Protein AF-A0A0R3X112-F1 (afdb_monomer)

Mean predicted aligned error: 15.53 Å

Radius of gyration: 34.48 Å; Cα contacts (8 Å, |Δi|>4): 39; chains: 1; bounding box: 108×30×94 Å

Foldseek 3Di:
DDDPPDDPCLLPDPPPPDPPPCPDDPPDPPDPDDDDDDDDDPVVCPDPVNVVVVVVVVVVVVVVVLVVVLVVQLVVLSVVLVVVLVVLVVVVVVVVVVVVVVVVVVVVVCVVVVDDDPVVVVVVVVVVVVVVVSVVVNVVSSVVSSVVSVCSVVVVVVVVVVVPDDPPDPDDDDDDDDDDDDDDDDD

Sequence (187 aa):
MNSDIIDPGLFDIPLQQPALLSHGDSSGSCLNTRRVYRPVSEEKRKSREYRVSRERNNRAVQRCRANNKVKQDCLVIKSEGYRALAEEYRKATYELDAERKRLEEFFRMRMATGQDTGHLQALLGEENVTRAAFEEHIETIRKRYARRVQAATEGRQTDISITTSPPSSASPPYSLSSQSSLRPQEL

Organism: Hydatigena taeniaeformis (NCBI:txid6205)

InterPro domains:
  IPR046347 Basic-leucine zipper domain superfamily [SSF57959] (51-106)

pLDDT: mean 74.29, std 20.13, range [34.78, 96.06]

Nearest PDB structures (foldseek):
  9jz0-assembly1_1  TM=3.654E-01  e=3.071E+00  Escherichia phage T7

Structure (mmCIF, N/CA/C/O backbone):
data_AF-A0A0R3X112-F1
#
_entry.id   AF-A0A0R3X112-F1
#
loop_
_atom_site.group_PDB
_atom_site.id
_atom_site.type_symbol
_atom_site.label_atom_id
_atom_site.label_alt_id
_atom_site.label_comp_id
_atom_site.label_asym_id
_atom_site.label_entity_id
_atom_site.label_seq_id
_atom_site.pdbx_PDB_ins_code
_atom_site.Cartn_x
_atom_site.Cartn_y
_atom_site.Cartn_z
_atom_site.occupancy
_atom_site.B_iso_or_equiv
_atom_site.auth_seq_id
_atom_site.auth_comp_id
_atom_site.auth_asym_id
_atom_site.auth_atom_id
_atom_site.pdbx_PDB_model_num
ATOM 1 N N . MET A 1 1 ? -15.826 -4.964 -14.716 1.00 34.78 1 MET A N 1
ATOM 2 C CA . MET A 1 1 ? -15.837 -3.653 -14.039 1.00 34.78 1 MET A CA 1
ATOM 3 C C . MET A 1 1 ? -14.393 -3.323 -13.709 1.00 34.78 1 MET A C 1
ATOM 5 O O . MET A 1 1 ? -13.849 -3.927 -12.799 1.00 34.78 1 MET A O 1
ATOM 9 N N . ASN A 1 2 ? -13.747 -2.485 -14.522 1.00 39.19 2 ASN A N 1
ATOM 10 C CA . ASN A 1 2 ? -12.382 -2.032 -14.265 1.00 39.19 2 ASN A CA 1
ATOM 11 C C . ASN A 1 2 ? -12.500 -0.766 -13.428 1.00 39.19 2 ASN A C 1
ATOM 13 O O . ASN A 1 2 ? -12.673 0.320 -13.970 1.00 39.19 2 ASN A O 1
ATOM 17 N N . SER A 1 3 ? -12.517 -0.920 -12.110 1.00 45.47 3 SER A N 1
ATOM 18 C CA . SER A 1 3 ? -12.245 0.209 -11.235 1.00 45.47 3 SER A CA 1
ATOM 19 C C . SER A 1 3 ? -10.778 0.550 -11.475 1.00 45.47 3 SER A C 1
ATOM 21 O O . SER A 1 3 ? -9.912 -0.271 -11.170 1.00 45.47 3 SER A O 1
ATOM 23 N N . ASP A 1 4 ? -10.493 1.708 -12.065 1.00 51.69 4 ASP A N 1
ATOM 24 C CA . ASP A 1 4 ? -9.157 2.292 -12.007 1.00 51.69 4 ASP A CA 1
ATOM 25 C C . ASP A 1 4 ? -8.885 2.583 -10.527 1.00 51.69 4 ASP A C 1
ATOM 27 O O . ASP A 1 4 ? -9.243 3.633 -9.996 1.00 51.69 4 ASP A O 1
ATOM 31 N N . ILE A 1 5 ? -8.362 1.581 -9.814 1.00 57.75 5 ILE A N 1
ATOM 32 C CA . ILE A 1 5 ? -7.949 1.707 -8.420 1.00 57.75 5 ILE A CA 1
ATOM 33 C C . ILE A 1 5 ? -6.692 2.567 -8.456 1.00 57.75 5 ILE A C 1
ATOM 35 O O . ILE A 1 5 ? -5.581 2.078 -8.665 1.00 57.75 5 ILE A O 1
ATOM 39 N N . ILE A 1 6 ? -6.903 3.874 -8.338 1.00 70.06 6 ILE A N 1
ATOM 40 C CA . ILE A 1 6 ? -5.839 4.858 -8.220 1.00 70.06 6 ILE A CA 1
ATOM 41 C C . ILE A 1 6 ? -5.186 4.638 -6.858 1.00 70.06 6 ILE A C 1
ATOM 43 O O . ILE A 1 6 ? -5.848 4.673 -5.821 1.00 70.06 6 ILE A O 1
ATOM 47 N N . ASP A 1 7 ? -3.885 4.377 -6.880 1.00 74.94 7 ASP A N 1
ATOM 48 C CA . ASP A 1 7 ? -3.057 4.280 -5.687 1.00 74.94 7 ASP A CA 1
ATOM 49 C C . ASP A 1 7 ? -3.048 5.635 -4.952 1.00 74.94 7 ASP A C 1
ATOM 51 O O . ASP A 1 7 ? -2.622 6.630 -5.544 1.00 74.94 7 ASP A O 1
ATOM 55 N N . PRO A 1 8 ? -3.509 5.707 -3.688 1.00 76.88 8 PRO A N 1
ATOM 56 C CA . PRO A 1 8 ? -3.559 6.962 -2.945 1.00 76.88 8 PRO A CA 1
ATOM 57 C C . PRO A 1 8 ? -2.180 7.445 -2.465 1.00 76.88 8 PRO A C 1
ATOM 59 O O . PRO A 1 8 ? -2.095 8.493 -1.832 1.00 76.88 8 PRO A O 1
ATOM 62 N N . GLY A 1 9 ? -1.103 6.700 -2.735 1.00 82.62 9 GLY A N 1
ATOM 63 C CA . GLY A 1 9 ? 0.268 7.160 -2.508 1.00 82.62 9 GLY A CA 1
ATOM 64 C C . GLY A 1 9 ? 0.721 7.115 -1.049 1.00 82.62 9 GLY A C 1
ATOM 65 O O . GLY A 1 9 ? 1.656 7.803 -0.652 1.00 82.62 9 GLY A O 1
ATOM 66 N N . LEU A 1 10 ? 0.098 6.266 -0.227 1.00 86.31 10 LEU A N 1
ATOM 67 C CA . LEU A 1 10 ? 0.403 6.147 1.210 1.00 86.31 10 LEU A CA 1
ATOM 68 C C . LEU A 1 10 ? 1.833 5.646 1.483 1.00 86.31 10 LEU A C 1
ATOM 70 O O . LEU A 1 10 ? 2.442 5.972 2.505 1.00 86.31 10 LEU A O 1
ATOM 74 N N . PHE A 1 11 ? 2.347 4.819 0.574 1.00 88.69 11 PHE A N 1
ATOM 75 C CA . PHE A 1 11 ? 3.692 4.244 0.636 1.00 88.69 11 PHE A CA 1
ATOM 76 C C . PHE A 1 11 ? 4.654 4.907 -0.352 1.00 88.69 11 PHE A C 1
ATOM 78 O O . PHE A 1 11 ? 5.760 4.399 -0.544 1.00 88.69 11 PHE A O 1
ATOM 85 N N . ASP A 1 12 ? 4.228 5.988 -1.014 1.00 82.69 12 ASP A N 1
ATOM 86 C CA . ASP A 1 12 ? 5.110 6.723 -1.905 1.00 82.69 12 ASP A CA 1
ATOM 87 C C . ASP A 1 12 ? 6.203 7.423 -1.114 1.00 82.69 12 ASP A C 1
ATOM 89 O O . ASP A 1 12 ? 5.997 7.979 -0.034 1.00 82.69 12 ASP A O 1
ATOM 93 N N . ILE A 1 13 ? 7.398 7.382 -1.685 1.00 68.88 13 ILE A N 1
ATOM 94 C CA . ILE A 1 13 ? 8.522 8.157 -1.193 1.00 68.88 13 ILE A CA 1
ATOM 95 C C . ILE A 1 13 ? 8.334 9.553 -1.782 1.00 68.88 13 ILE A C 1
ATOM 97 O O . ILE A 1 13 ? 8.112 9.653 -2.994 1.00 68.88 13 ILE A O 1
ATOM 101 N N . PRO A 1 14 ? 8.437 10.631 -0.988 1.00 60.41 14 PRO A N 1
ATOM 102 C CA . PRO A 1 14 ? 8.514 11.966 -1.550 1.00 60.41 14 PRO A CA 1
ATOM 103 C C . PRO A 1 14 ? 9.748 12.021 -2.453 1.00 60.41 14 PRO A C 1
ATOM 105 O O . PRO A 1 14 ? 10.886 12.074 -1.988 1.00 60.41 14 PRO A O 1
ATOM 108 N N . LEU A 1 15 ? 9.528 11.943 -3.764 1.00 54.97 15 LEU A N 1
ATOM 109 C CA . LEU A 1 15 ? 10.572 12.185 -4.743 1.00 54.97 15 LEU A CA 1
ATOM 110 C C . LEU A 1 15 ? 11.031 13.630 -4.536 1.00 54.97 15 LEU A C 1
ATOM 112 O O . LEU A 1 15 ? 10.223 14.552 -4.659 1.00 54.97 15 LEU A O 1
ATOM 116 N N . GLN A 1 16 ? 12.320 13.841 -4.249 1.00 44.84 16 GLN A N 1
ATOM 117 C CA . GLN A 1 16 ? 12.934 15.132 -4.545 1.00 44.84 16 GLN A CA 1
ATOM 118 C C . GLN A 1 16 ? 12.656 15.391 -6.021 1.00 44.84 16 GLN A C 1
ATOM 120 O O . GLN A 1 16 ? 13.121 14.636 -6.876 1.00 44.84 16 GLN A O 1
ATOM 125 N N . GLN A 1 17 ? 11.834 16.399 -6.308 1.00 40.34 17 GLN A N 1
ATOM 126 C CA . GLN A 1 17 ? 11.583 16.822 -7.675 1.00 40.34 17 GLN A CA 1
ATOM 127 C C . GLN A 1 17 ? 12.946 17.078 -8.325 1.00 40.34 17 GLN A C 1
ATOM 129 O O . GLN A 1 17 ? 13.682 17.951 -7.856 1.00 40.34 17 GLN A O 1
ATOM 134 N N . PRO A 1 18 ? 13.319 16.344 -9.388 1.00 47.59 18 PRO A N 1
ATOM 135 C CA . PRO A 1 18 ? 14.399 16.802 -10.237 1.00 47.59 18 PRO A CA 1
ATOM 136 C C . PRO A 1 18 ? 13.979 18.186 -10.728 1.00 47.59 18 PRO A C 1
ATOM 138 O O . PRO A 1 18 ? 12.839 18.342 -11.175 1.00 47.59 18 PRO A O 1
ATOM 141 N N . ALA A 1 19 ? 14.857 19.184 -10.599 1.00 41.41 19 ALA A N 1
ATOM 142 C CA . ALA A 1 19 ? 14.605 20.522 -11.115 1.00 41.41 19 ALA A CA 1
ATOM 143 C C . ALA A 1 19 ? 14.035 20.399 -12.535 1.00 41.41 19 ALA A C 1
ATOM 145 O O . ALA A 1 19 ? 14.651 19.768 -13.398 1.00 41.41 19 ALA A O 1
ATOM 146 N N . LEU A 1 20 ? 12.825 20.929 -12.736 1.00 40.41 20 LEU A N 1
ATOM 147 C CA . LEU A 1 20 ? 12.141 20.953 -14.023 1.00 40.41 20 LEU A CA 1
ATOM 148 C C . LEU A 1 20 ? 13.069 21.613 -15.046 1.00 40.41 20 LEU A C 1
ATOM 150 O O . LEU A 1 20 ? 13.157 22.836 -15.127 1.00 40.41 20 LEU A O 1
ATOM 154 N N . LEU A 1 21 ? 13.770 20.806 -15.841 1.00 45.62 21 LEU A N 1
ATOM 155 C CA . LEU A 1 21 ? 14.323 21.281 -17.095 1.00 45.62 21 LEU A CA 1
ATOM 156 C C . LEU A 1 21 ? 13.125 21.529 -18.006 1.00 45.62 21 LEU A C 1
ATOM 158 O O . LEU A 1 21 ? 12.529 20.596 -18.544 1.00 45.62 21 LEU A O 1
ATOM 162 N N . SER A 1 22 ? 12.756 22.806 -18.104 1.00 40.72 22 SER A N 1
ATOM 163 C CA . SER A 1 22 ? 11.792 23.331 -19.063 1.00 40.72 22 SER A CA 1
ATOM 164 C C . SER A 1 22 ? 12.295 23.026 -20.473 1.00 40.72 22 SER A C 1
ATOM 166 O O . SER A 1 22 ? 13.095 23.760 -21.052 1.00 40.72 22 SER A O 1
ATOM 168 N N . HIS A 1 23 ? 11.881 21.885 -21.015 1.00 51.16 23 HIS A N 1
ATOM 169 C CA . HIS A 1 23 ? 11.942 21.644 -22.444 1.00 51.16 23 HIS A CA 1
ATOM 170 C C . HIS A 1 23 ? 10.634 22.155 -23.028 1.00 51.16 23 HIS A C 1
ATOM 172 O O . HIS A 1 23 ? 9.577 21.587 -22.773 1.00 51.16 2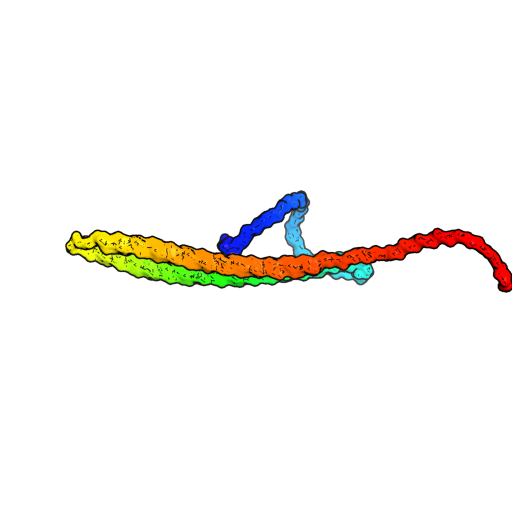3 HIS A O 1
ATOM 178 N N . GLY A 1 24 ? 10.744 23.273 -23.748 1.00 41.62 24 GLY A N 1
ATOM 179 C CA . GLY A 1 24 ? 9.626 24.024 -24.294 1.00 41.62 24 GLY A CA 1
ATOM 180 C C . GLY A 1 24 ? 8.609 23.166 -25.040 1.00 41.62 24 GLY A C 1
ATOM 181 O O . GLY A 1 24 ? 8.954 22.241 -25.781 1.00 41.62 24 GLY A O 1
ATOM 182 N N . ASP A 1 25 ? 7.349 23.534 -24.842 1.00 43.81 25 ASP A N 1
ATOM 183 C CA . ASP A 1 25 ? 6.185 22.967 -25.498 1.00 43.81 25 ASP A CA 1
ATOM 184 C C . ASP A 1 25 ? 6.290 23.127 -27.018 1.00 43.81 25 ASP A C 1
ATOM 186 O O . ASP A 1 25 ? 6.010 24.181 -27.590 1.00 43.81 25 ASP A O 1
ATOM 190 N N . SER A 1 26 ? 6.649 22.046 -27.709 1.00 43.12 26 SER A N 1
ATOM 191 C CA . SER A 1 26 ? 6.291 21.903 -29.115 1.00 43.12 26 SER A CA 1
ATOM 192 C C . SER A 1 26 ? 4.881 21.323 -29.171 1.00 43.12 26 SER A C 1
ATOM 194 O O . SER A 1 26 ? 4.681 20.108 -29.171 1.00 43.12 26 SER A O 1
ATOM 196 N N . SER A 1 27 ? 3.892 22.220 -29.175 1.00 50.16 27 SER A N 1
ATOM 197 C CA . SER A 1 27 ? 2.486 21.929 -29.472 1.00 50.16 27 SER A CA 1
ATOM 198 C C . SER A 1 27 ? 2.346 21.455 -30.929 1.00 50.16 27 SER A C 1
ATOM 200 O O . SER A 1 27 ? 1.921 22.193 -31.818 1.00 50.16 27 SER A O 1
ATOM 202 N N . GLY A 1 28 ? 2.730 20.208 -31.189 1.00 46.50 28 GLY A N 1
ATOM 203 C CA . GLY A 1 28 ? 2.394 19.483 -32.406 1.00 46.50 28 GLY A CA 1
ATOM 204 C C . GLY A 1 28 ? 1.129 18.668 -32.172 1.00 46.50 28 GLY A C 1
ATOM 205 O O . GLY A 1 28 ? 1.157 17.707 -31.409 1.00 46.50 28 GLY A O 1
ATOM 206 N N . SER A 1 29 ? 0.034 19.055 -32.830 1.00 44.00 29 SER A N 1
ATOM 207 C CA . SER A 1 29 ? -1.240 18.326 -32.894 1.00 44.00 29 SER A CA 1
ATOM 208 C C . SER A 1 29 ? -1.028 16.805 -32.974 1.00 44.00 29 SER A C 1
ATOM 210 O O . SER A 1 29 ? -0.594 16.264 -33.994 1.00 44.00 29 SER A O 1
ATOM 212 N N . CYS A 1 30 ? -1.313 16.099 -31.880 1.00 54.84 30 CYS A N 1
ATOM 213 C CA . CYS A 1 30 ? -1.234 14.646 -31.797 1.00 54.84 30 CYS A CA 1
ATOM 214 C C . CYS A 1 30 ? -2.507 14.021 -32.382 1.00 54.84 30 CYS A C 1
ATOM 216 O O . CYS A 1 30 ? -3.349 13.467 -31.679 1.00 54.84 30 CYS A O 1
ATOM 218 N N . LEU A 1 31 ? -2.649 14.094 -33.707 1.00 55.44 31 LEU A N 1
ATOM 219 C CA . LEU A 1 31 ? -3.611 13.261 -34.422 1.00 55.44 31 LEU A CA 1
ATOM 220 C C . LEU A 1 31 ? -3.265 11.790 -34.153 1.00 55.44 31 LEU A C 1
ATOM 222 O O . LEU A 1 31 ? -2.177 11.327 -34.508 1.00 55.44 31 LEU A O 1
ATOM 226 N N . ASN A 1 32 ? -4.200 11.069 -33.527 1.00 53.78 32 ASN A N 1
ATOM 227 C CA . ASN A 1 32 ? -4.155 9.632 -33.235 1.00 53.78 32 ASN A CA 1
ATOM 228 C C . ASN A 1 32 ? -4.176 8.811 -34.540 1.00 53.78 32 ASN A C 1
ATOM 230 O O . ASN A 1 32 ? -5.116 8.087 -34.859 1.00 53.78 32 ASN A O 1
ATOM 234 N N . THR A 1 33 ? -3.127 8.939 -35.344 1.00 61.06 33 THR A N 1
ATOM 235 C CA . THR A 1 33 ? -2.910 8.096 -36.511 1.00 61.06 33 THR A CA 1
ATOM 236 C C . THR A 1 33 ? -2.269 6.801 -36.034 1.00 61.06 33 THR A C 1
ATOM 238 O O . THR A 1 33 ? -1.199 6.784 -35.420 1.00 61.06 33 THR A O 1
ATOM 241 N N . ARG A 1 34 ? -2.951 5.681 -36.288 1.00 67.25 34 ARG A N 1
ATOM 242 C CA . ARG A 1 34 ? -2.427 4.340 -36.018 1.00 67.25 34 ARG A CA 1
ATOM 243 C C . ARG A 1 34 ? -1.071 4.211 -36.715 1.00 67.25 34 ARG A C 1
ATOM 245 O O . ARG A 1 34 ? -1.002 4.202 -37.942 1.00 67.25 34 ARG A O 1
ATOM 252 N N . ARG A 1 35 ? 0.016 4.124 -35.944 1.00 69.69 35 ARG A N 1
ATOM 253 C CA . ARG A 1 35 ? 1.371 3.956 -36.486 1.00 69.69 35 ARG A CA 1
ATOM 254 C C . ARG A 1 35 ? 1.451 2.629 -37.239 1.00 69.69 35 ARG A C 1
ATOM 256 O O . ARG A 1 35 ? 1.508 1.567 -36.628 1.00 69.69 35 ARG A O 1
ATOM 263 N N . VAL A 1 36 ? 1.456 2.689 -38.567 1.00 74.75 36 VAL A N 1
ATOM 264 C CA . VAL A 1 36 ? 1.687 1.519 -39.419 1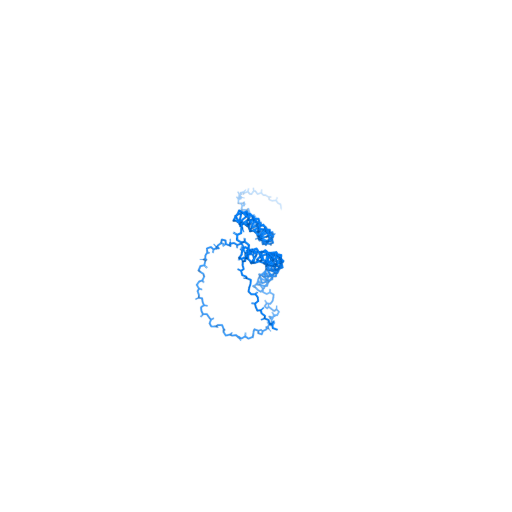.00 74.75 36 VAL A CA 1
ATOM 265 C C . VAL A 1 36 ? 3.190 1.259 -39.471 1.00 74.75 36 VAL A C 1
ATOM 267 O O . VAL A 1 36 ? 3.961 2.122 -39.894 1.00 74.75 36 VAL A O 1
ATOM 270 N N . TYR A 1 37 ? 3.619 0.076 -39.030 1.00 77.56 37 TYR A N 1
ATOM 271 C CA . TYR A 1 37 ? 5.017 -0.330 -39.145 1.00 77.56 37 TYR A CA 1
ATOM 272 C C . TYR A 1 37 ? 5.385 -0.485 -40.623 1.00 77.56 37 TYR A C 1
ATOM 274 O O . TYR A 1 37 ? 4.816 -1.319 -41.324 1.00 77.56 37 TYR A O 1
ATOM 282 N N . ARG A 1 38 ? 6.348 0.312 -41.097 1.00 79.44 38 ARG A N 1
ATOM 283 C CA . ARG A 1 38 ? 6.930 0.156 -42.433 1.00 79.44 38 ARG A CA 1
ATOM 284 C C . ARG A 1 38 ? 8.322 -0.467 -42.315 1.00 79.44 38 ARG A C 1
ATOM 286 O O . ARG A 1 38 ? 9.185 0.128 -41.663 1.00 79.44 38 ARG A O 1
ATOM 293 N N . PRO A 1 39 ? 8.568 -1.636 -42.932 1.00 79.38 39 PRO A N 1
ATOM 294 C CA . PRO A 1 39 ? 9.901 -2.218 -42.987 1.00 79.38 39 PRO A CA 1
ATOM 295 C C . PRO A 1 39 ? 10.882 -1.260 -43.669 1.00 79.38 39 PRO A C 1
ATOM 297 O O . PRO A 1 39 ? 10.618 -0.735 -44.747 1.00 79.38 39 PRO A O 1
ATOM 300 N N . VAL A 1 40 ? 12.031 -1.032 -43.037 1.00 81.12 40 VAL A N 1
ATOM 301 C CA . VAL A 1 40 ? 13.124 -0.242 -43.626 1.00 81.12 40 VAL A CA 1
ATOM 302 C C . VAL A 1 40 ? 13.825 -1.076 -44.704 1.00 81.12 40 VAL A C 1
ATOM 304 O O . VAL A 1 40 ? 14.059 -2.261 -44.460 1.00 81.12 40 VAL A O 1
ATOM 307 N N . SER A 1 41 ? 14.159 -0.480 -45.855 1.00 83.75 41 SER A N 1
ATOM 308 C CA . SER A 1 41 ? 14.877 -1.154 -46.951 1.00 83.75 41 SER A CA 1
ATOM 309 C C . SER A 1 41 ? 16.279 -1.610 -46.524 1.00 83.75 41 SER A C 1
ATOM 311 O O . SER A 1 41 ? 16.905 -0.985 -45.667 1.00 83.75 41 SER A O 1
ATOM 313 N N . GLU A 1 42 ? 16.790 -2.699 -47.108 1.00 80.62 42 GLU A N 1
ATOM 314 C CA . GLU A 1 42 ? 18.072 -3.298 -46.695 1.00 80.62 42 GLU A CA 1
ATOM 315 C C . GLU A 1 42 ? 19.268 -2.352 -46.828 1.00 80.62 42 GLU A C 1
ATOM 317 O O . GLU A 1 42 ? 20.148 -2.330 -45.971 1.00 80.62 42 GLU A O 1
ATOM 322 N N . GLU A 1 43 ? 19.266 -1.516 -47.859 1.00 81.62 43 GLU A N 1
ATOM 323 C CA . GLU A 1 43 ? 20.309 -0.524 -48.112 1.00 81.62 43 GLU A CA 1
ATOM 324 C C . GLU A 1 43 ? 20.387 0.514 -46.982 1.00 81.62 43 GLU A C 1
ATOM 326 O O . GLU A 1 43 ? 21.457 0.792 -46.441 1.00 81.62 43 GLU A O 1
ATOM 331 N N . LYS A 1 44 ? 19.225 0.977 -46.501 1.00 79.25 44 LYS A N 1
ATOM 332 C CA . LYS A 1 44 ? 19.128 1.849 -45.323 1.00 79.25 44 LYS A CA 1
ATOM 333 C C . LYS A 1 44 ? 19.476 1.118 -44.028 1.00 79.25 44 LYS A C 1
ATOM 335 O O . LYS A 1 44 ? 19.991 1.748 -43.113 1.00 79.25 44 LYS A O 1
ATOM 340 N N . ARG A 1 45 ? 19.247 -0.198 -43.929 1.00 81.44 45 ARG A N 1
ATOM 341 C CA . ARG A 1 45 ? 19.649 -0.983 -42.744 1.00 81.44 45 ARG A CA 1
ATOM 342 C C . ARG A 1 45 ? 21.165 -1.102 -42.591 1.00 81.44 45 ARG A C 1
ATOM 344 O O . ARG A 1 45 ? 21.648 -1.226 -41.467 1.00 81.44 45 ARG A O 1
ATOM 351 N N . LYS A 1 46 ? 21.906 -1.057 -43.702 1.00 85.62 46 LYS A N 1
ATOM 352 C CA . LYS A 1 46 ? 23.377 -1.062 -43.712 1.00 85.62 46 LYS A CA 1
ATOM 353 C C . LYS A 1 46 ? 23.975 0.298 -43.326 1.00 85.62 46 LYS A C 1
ATOM 355 O O . LYS A 1 46 ? 25.154 0.350 -42.980 1.00 85.62 46 LYS A O 1
ATOM 360 N N . SER A 1 47 ? 23.180 1.375 -43.329 1.00 90.44 47 SER A N 1
ATOM 361 C CA . SER A 1 47 ? 23.653 2.718 -42.981 1.00 90.44 47 SER A CA 1
ATOM 362 C C . SER A 1 47 ? 24.091 2.816 -41.515 1.00 90.44 47 SER A C 1
ATOM 364 O O . SER A 1 47 ? 23.530 2.183 -40.609 1.00 90.44 47 SER A O 1
ATOM 366 N N . ARG A 1 48 ? 25.110 3.646 -41.265 1.00 91.00 48 ARG A N 1
ATOM 367 C CA . ARG A 1 48 ? 25.619 3.899 -39.912 1.00 91.00 48 ARG A CA 1
ATOM 368 C C . ARG A 1 48 ? 24.554 4.564 -39.038 1.00 91.00 48 ARG A C 1
ATOM 370 O O . ARG A 1 48 ? 24.428 4.189 -37.872 1.00 91.00 48 ARG A O 1
ATOM 377 N N . GLU A 1 49 ? 23.759 5.489 -39.586 1.00 90.81 49 GLU A N 1
ATOM 378 C CA . GLU A 1 49 ? 22.689 6.153 -38.827 1.00 90.81 49 GLU A CA 1
ATOM 379 C C . GLU A 1 49 ? 21.638 5.151 -38.351 1.00 90.81 49 GLU A C 1
ATOM 381 O O . GLU A 1 49 ? 21.215 5.200 -37.192 1.00 90.81 49 GLU A O 1
ATOM 386 N N . TYR A 1 50 ? 21.245 4.206 -39.212 1.00 89.31 50 TYR A N 1
ATOM 387 C CA . TYR A 1 50 ? 20.272 3.182 -38.848 1.00 89.31 50 TYR A CA 1
ATOM 388 C C . TYR A 1 50 ? 20.782 2.303 -37.707 1.00 89.31 50 TYR A C 1
ATOM 390 O O . TYR A 1 50 ? 20.060 2.085 -36.732 1.00 89.31 50 TYR A O 1
ATOM 398 N N . ARG A 1 51 ? 22.037 1.842 -37.781 1.00 88.06 51 ARG A N 1
ATOM 399 C CA . ARG A 1 51 ? 22.643 1.007 -36.732 1.00 88.06 51 ARG A CA 1
ATOM 400 C C . ARG A 1 51 ? 22.682 1.726 -35.382 1.00 88.06 51 ARG A C 1
ATOM 402 O O . ARG A 1 51 ? 22.216 1.165 -34.392 1.00 88.06 51 ARG A O 1
ATOM 409 N N . VAL A 1 52 ? 23.145 2.978 -35.356 1.00 90.12 52 VAL A N 1
ATOM 410 C CA . VAL A 1 52 ? 23.191 3.798 -34.131 1.00 90.12 52 VAL A CA 1
ATOM 411 C C . VAL A 1 52 ? 21.784 4.044 -33.575 1.00 90.12 52 VAL A C 1
ATOM 413 O O . VAL A 1 52 ? 21.559 3.927 -32.369 1.00 90.12 52 VAL A O 1
ATOM 416 N N . SER A 1 53 ? 20.811 4.345 -34.438 1.00 86.94 53 SER A N 1
ATOM 417 C CA . SER A 1 53 ? 19.418 4.561 -34.031 1.00 86.94 53 SER A CA 1
ATOM 418 C C . SER A 1 53 ? 18.786 3.299 -33.434 1.00 86.94 53 SER A C 1
ATOM 420 O O . SER A 1 53 ? 18.165 3.356 -32.369 1.00 86.94 53 SER A O 1
ATOM 422 N N . ARG A 1 54 ? 18.994 2.131 -34.058 1.00 90.81 54 ARG A N 1
ATOM 423 C CA . ARG A 1 54 ? 18.510 0.839 -33.543 1.00 90.81 54 ARG A CA 1
ATOM 424 C C . ARG A 1 54 ? 19.142 0.475 -32.211 1.00 90.81 54 ARG A C 1
ATOM 426 O O . ARG A 1 54 ? 18.432 0.012 -31.325 1.00 90.81 54 ARG A O 1
ATOM 433 N N . GLU A 1 55 ? 20.436 0.718 -32.044 1.00 91.62 55 GLU A N 1
ATOM 434 C CA . GLU A 1 55 ? 21.114 0.474 -30.774 1.00 91.62 55 GLU A CA 1
ATOM 435 C C . GLU A 1 55 ? 20.551 1.361 -29.655 1.00 91.62 55 GLU A C 1
ATOM 437 O O . GLU A 1 55 ? 20.174 0.856 -28.594 1.00 91.62 55 GLU A O 1
ATOM 442 N N . ARG A 1 56 ? 20.394 2.668 -29.907 1.00 90.31 56 ARG A N 1
ATOM 443 C CA . ARG A 1 56 ? 19.763 3.599 -28.956 1.00 90.31 56 ARG A CA 1
ATOM 444 C C . ARG A 1 56 ? 18.336 3.175 -28.611 1.00 90.31 56 ARG A C 1
ATOM 446 O O . ARG A 1 56 ? 17.968 3.180 -27.438 1.00 90.31 56 ARG A O 1
ATOM 453 N N . ASN A 1 57 ? 17.546 2.774 -29.608 1.00 91.12 57 ASN A N 1
ATOM 454 C CA . ASN A 1 57 ? 16.178 2.312 -29.395 1.00 91.12 57 ASN A CA 1
ATOM 455 C C . ASN A 1 57 ? 16.127 1.023 -28.564 1.00 91.12 57 ASN A C 1
ATOM 457 O O . ASN A 1 57 ? 15.355 0.953 -27.613 1.00 91.12 57 ASN A O 1
ATOM 461 N N . ASN A 1 58 ? 16.982 0.041 -28.853 1.00 90.88 58 ASN A N 1
ATOM 462 C CA . ASN A 1 58 ? 17.058 -1.197 -28.079 1.00 90.88 58 ASN A CA 1
ATOM 463 C C . ASN A 1 58 ? 17.424 -0.918 -26.612 1.00 90.88 58 ASN A C 1
ATOM 465 O O . ASN A 1 58 ? 16.772 -1.449 -25.713 1.00 90.88 58 ASN A O 1
ATOM 469 N N . ARG A 1 59 ? 18.393 -0.026 -26.359 1.00 88.69 59 ARG A N 1
ATOM 470 C CA . ARG A 1 59 ? 18.738 0.420 -24.997 1.00 88.69 59 ARG A CA 1
ATOM 471 C C . ARG A 1 59 ? 17.556 1.116 -24.312 1.00 88.69 59 ARG A C 1
ATOM 473 O O . ARG A 1 59 ? 17.278 0.849 -23.146 1.00 88.69 59 ARG A O 1
ATOM 480 N N . ALA A 1 60 ? 16.821 1.971 -25.026 1.00 85.94 60 ALA A N 1
ATOM 481 C CA . ALA A 1 60 ? 15.625 2.624 -24.491 1.00 85.94 60 ALA A CA 1
ATOM 482 C C . ALA A 1 60 ? 14.515 1.614 -24.140 1.00 85.94 60 ALA A C 1
ATOM 484 O O . ALA A 1 60 ? 13.906 1.715 -23.077 1.00 85.94 60 ALA A O 1
ATOM 485 N N . VAL A 1 61 ? 14.291 0.600 -24.983 1.00 88.81 61 VAL A N 1
ATOM 486 C CA . VAL A 1 61 ? 13.324 -0.479 -24.719 1.00 88.81 61 VAL A CA 1
ATOM 487 C C . VAL A 1 61 ? 13.734 -1.299 -23.496 1.00 88.81 61 VAL A C 1
ATOM 489 O O . VAL A 1 61 ? 12.884 -1.592 -22.657 1.00 88.81 61 VAL A O 1
ATOM 492 N N . GLN A 1 62 ? 15.018 -1.639 -23.356 1.00 87.69 62 GLN A N 1
ATOM 493 C CA . GLN A 1 62 ? 15.528 -2.337 -22.170 1.00 87.69 62 GLN A CA 1
ATOM 494 C C . GLN A 1 62 ? 15.261 -1.533 -20.892 1.00 87.69 62 GLN A C 1
ATOM 496 O O . GLN A 1 62 ? 14.715 -2.079 -19.934 1.00 87.69 62 GLN A O 1
ATOM 501 N N . ARG A 1 63 ? 15.542 -0.222 -20.903 1.00 84.06 63 ARG A N 1
ATOM 502 C CA . ARG A 1 63 ? 15.242 0.678 -19.775 1.00 84.06 63 ARG A CA 1
ATOM 503 C C . ARG A 1 63 ? 13.750 0.747 -19.469 1.00 84.06 63 ARG A C 1
ATOM 505 O O . ARG A 1 63 ? 13.368 0.662 -18.309 1.00 84.06 63 ARG A O 1
ATOM 512 N N . CYS A 1 64 ? 12.907 0.860 -20.494 1.00 86.81 64 CYS A N 1
ATOM 513 C CA . CYS A 1 64 ? 11.454 0.891 -20.330 1.00 86.81 64 CYS A CA 1
ATOM 514 C C . CYS A 1 64 ? 10.936 -0.393 -19.666 1.00 86.81 64 CYS A C 1
ATOM 516 O O . CYS A 1 64 ? 10.186 -0.326 -18.696 1.00 86.81 64 CYS A O 1
ATOM 518 N N . ARG A 1 65 ? 11.393 -1.565 -20.124 1.00 87.88 65 ARG A N 1
ATOM 519 C CA . ARG A 1 65 ? 11.026 -2.855 -19.520 1.00 87.88 65 ARG A CA 1
ATOM 520 C C . ARG A 1 65 ? 11.507 -2.969 -18.076 1.00 87.88 65 ARG A C 1
ATOM 522 O O . ARG A 1 65 ? 10.746 -3.415 -17.224 1.00 87.88 65 ARG A O 1
ATOM 529 N N . ALA A 1 66 ? 12.737 -2.543 -17.796 1.00 85.75 66 ALA A N 1
ATOM 530 C CA . ALA A 1 66 ? 13.279 -2.535 -16.441 1.00 85.75 66 ALA A CA 1
ATOM 531 C C . ALA A 1 66 ? 12.477 -1.609 -15.510 1.00 85.75 66 ALA A C 1
ATOM 533 O O . ALA A 1 66 ? 12.116 -2.018 -14.410 1.00 85.75 66 ALA A O 1
ATOM 534 N N . ASN A 1 67 ? 12.128 -0.402 -15.966 1.00 86.38 67 ASN A N 1
ATOM 535 C CA . ASN A 1 67 ? 11.303 0.534 -15.204 1.00 86.38 67 ASN A CA 1
ATOM 536 C C . ASN A 1 67 ? 9.894 -0.022 -14.951 1.00 86.38 67 ASN A C 1
ATOM 538 O O . ASN A 1 67 ? 9.403 0.052 -13.829 1.00 86.38 67 ASN A O 1
ATOM 542 N N . ASN A 1 68 ? 9.275 -0.646 -15.957 1.00 88.31 68 ASN A N 1
ATOM 543 C CA . ASN A 1 68 ? 7.976 -1.300 -15.794 1.00 88.31 68 ASN A CA 1
ATOM 544 C C . ASN A 1 68 ? 8.035 -2.459 -14.794 1.00 88.31 68 ASN A C 1
ATOM 546 O O . ASN A 1 68 ? 7.094 -2.630 -14.027 1.00 88.31 68 ASN A O 1
ATOM 550 N N . LYS A 1 69 ? 9.139 -3.216 -14.754 1.00 90.00 69 LYS A N 1
ATOM 551 C CA . LYS A 1 69 ? 9.334 -4.260 -13.742 1.00 90.00 69 LYS A CA 1
ATOM 552 C C . LYS A 1 69 ? 9.358 -3.669 -12.330 1.00 90.00 69 LYS A C 1
ATOM 554 O O . LYS A 1 69 ? 8.616 -4.137 -11.482 1.00 90.00 69 LYS A O 1
ATOM 559 N N . VAL A 1 70 ? 10.122 -2.597 -12.105 1.00 89.12 70 VAL A N 1
ATOM 560 C CA . VAL A 1 70 ? 10.155 -1.905 -10.801 1.00 89.12 70 VAL A CA 1
ATOM 561 C C . VAL A 1 70 ? 8.777 -1.374 -10.417 1.00 89.12 70 VAL A C 1
ATOM 563 O O . VAL A 1 70 ? 8.350 -1.558 -9.283 1.00 89.12 70 VAL A O 1
ATOM 566 N N . LYS A 1 71 ? 8.057 -0.752 -11.359 1.00 88.94 71 LYS A N 1
ATOM 567 C CA . LYS A 1 71 ? 6.682 -0.286 -11.125 1.00 88.94 71 LYS A CA 1
ATOM 568 C C . LYS A 1 71 ? 5.769 -1.430 -10.696 1.00 88.94 71 LYS A C 1
ATOM 570 O O . LYS A 1 71 ? 5.034 -1.275 -9.727 1.00 88.94 71 LYS A O 1
ATOM 575 N N . GLN A 1 72 ? 5.848 -2.569 -11.380 1.00 90.69 72 GLN A N 1
ATOM 576 C CA . GLN A 1 72 ? 5.065 -3.749 -11.032 1.00 90.69 72 GLN A CA 1
ATOM 577 C C . GLN A 1 72 ? 5.422 -4.272 -9.637 1.00 90.69 72 GLN A C 1
ATOM 579 O O . GLN A 1 72 ? 4.523 -4.499 -8.831 1.00 90.69 72 GLN A O 1
ATOM 584 N N . ASP A 1 73 ? 6.713 -4.406 -9.330 1.00 90.88 73 ASP A N 1
ATOM 585 C CA . ASP A 1 73 ? 7.188 -4.868 -8.022 1.00 90.88 73 ASP A CA 1
ATOM 586 C C . ASP A 1 73 ? 6.715 -3.919 -6.900 1.00 90.88 73 ASP A C 1
ATOM 588 O O . ASP A 1 73 ? 6.226 -4.365 -5.862 1.00 90.88 73 ASP A O 1
ATOM 592 N N . CYS A 1 74 ? 6.765 -2.602 -7.131 1.00 91.38 74 CYS A N 1
ATOM 593 C CA . CYS A 1 74 ? 6.252 -1.602 -6.192 1.00 91.38 74 CYS A CA 1
ATOM 594 C C . CYS A 1 74 ? 4.739 -1.731 -5.984 1.00 91.38 74 CYS A C 1
ATOM 596 O O . CYS A 1 74 ? 4.286 -1.694 -4.844 1.00 91.38 74 CYS A O 1
ATOM 598 N N . LEU A 1 75 ? 3.953 -1.909 -7.052 1.00 91.38 75 LEU A N 1
ATOM 599 C CA . LEU A 1 75 ? 2.502 -2.097 -6.945 1.00 91.38 75 LEU A CA 1
ATOM 600 C C . LEU A 1 75 ? 2.148 -3.336 -6.117 1.00 91.38 75 LEU A C 1
ATOM 602 O O . LEU A 1 75 ? 1.244 -3.274 -5.285 1.00 91.38 75 LEU A O 1
ATOM 606 N N . VAL A 1 76 ? 2.888 -4.436 -6.291 1.00 94.06 76 VAL A N 1
ATOM 607 C CA . VAL A 1 76 ? 2.710 -5.646 -5.475 1.00 94.06 76 VAL A CA 1
ATOM 608 C C . VAL A 1 76 ? 2.955 -5.329 -3.999 1.00 94.06 76 VAL A C 1
ATOM 610 O O . VAL A 1 76 ? 2.069 -5.562 -3.178 1.00 94.06 76 VAL A O 1
ATOM 613 N N . ILE A 1 77 ? 4.089 -4.703 -3.664 1.00 94.31 77 ILE A N 1
ATOM 614 C CA . ILE A 1 77 ? 4.426 -4.325 -2.280 1.00 94.31 77 ILE A CA 1
ATOM 615 C C . ILE A 1 77 ? 3.356 -3.407 -1.673 1.00 94.31 77 ILE A C 1
ATOM 617 O O . ILE A 1 77 ? 2.940 -3.610 -0.533 1.00 94.31 77 ILE A O 1
ATOM 621 N N . LYS A 1 78 ? 2.888 -2.405 -2.422 1.00 94.12 78 LYS A N 1
ATOM 622 C CA . LYS A 1 78 ? 1.841 -1.486 -1.959 1.00 94.12 78 LYS A CA 1
ATOM 623 C C . LYS A 1 78 ? 0.523 -2.207 -1.709 1.00 94.12 78 LYS A C 1
ATOM 625 O O . LYS A 1 78 ? -0.111 -1.968 -0.687 1.00 94.12 78 LYS A O 1
ATOM 630 N N . SER A 1 79 ? 0.133 -3.120 -2.597 1.00 93.56 79 SER A N 1
ATOM 631 C CA . SER A 1 79 ? -1.095 -3.906 -2.435 1.00 93.56 79 SER A CA 1
ATOM 632 C C . SER A 1 79 ? -1.064 -4.782 -1.176 1.00 93.56 79 SER A C 1
ATOM 634 O O . SER A 1 79 ? -2.066 -4.877 -0.468 1.00 93.56 79 SER A O 1
ATOM 636 N N . GLU A 1 80 ? 0.096 -5.361 -0.848 1.00 95.44 80 GLU A N 1
ATOM 637 C CA . GLU A 1 80 ? 0.309 -6.086 0.408 1.00 95.44 80 GLU A CA 1
ATOM 638 C C . GLU A 1 80 ? 0.193 -5.148 1.616 1.00 95.44 80 GLU A C 1
ATOM 640 O O . GLU A 1 80 ? -0.458 -5.493 2.600 1.00 95.44 80 GLU A O 1
ATOM 645 N N . GLY A 1 81 ? 0.773 -3.947 1.527 1.00 95.44 81 GLY A N 1
ATOM 646 C CA . GLY A 1 81 ? 0.697 -2.935 2.578 1.00 95.44 81 GLY A CA 1
ATOM 647 C C . GLY A 1 81 ? -0.731 -2.482 2.862 1.00 95.44 81 GLY A C 1
ATOM 648 O O . GLY A 1 81 ? -1.146 -2.460 4.019 1.00 95.44 81 GLY A O 1
ATOM 649 N N . TYR A 1 82 ? -1.509 -2.184 1.818 1.00 95.44 82 TYR A N 1
ATOM 650 C CA . TYR A 1 82 ? -2.922 -1.832 1.965 1.00 95.44 82 TYR A CA 1
ATOM 651 C C . TYR A 1 82 ? -3.738 -2.975 2.563 1.00 95.44 82 TYR A C 1
ATOM 653 O O . TYR A 1 82 ? -4.587 -2.726 3.414 1.00 95.44 82 TYR A O 1
ATOM 661 N N . ARG A 1 83 ? -3.464 -4.225 2.169 1.00 95.56 83 ARG A N 1
ATOM 662 C CA . ARG A 1 83 ? -4.139 -5.393 2.745 1.00 95.56 83 ARG A CA 1
ATOM 663 C C . ARG A 1 83 ? -3.828 -5.552 4.232 1.00 95.56 83 ARG A C 1
ATOM 665 O O . ARG A 1 83 ? -4.755 -5.720 5.015 1.00 95.56 83 ARG A O 1
ATOM 672 N N . ALA A 1 84 ? -2.558 -5.440 4.618 1.00 95.69 84 ALA A N 1
ATOM 673 C CA . ALA A 1 84 ? -2.145 -5.525 6.017 1.00 95.69 84 ALA A CA 1
ATOM 674 C C . ALA A 1 84 ? -2.807 -4.433 6.872 1.00 95.69 84 ALA A C 1
ATOM 676 O O . ALA A 1 84 ? -3.351 -4.727 7.930 1.00 95.69 84 ALA A O 1
ATOM 677 N N . LEU A 1 85 ? -2.829 -3.186 6.390 1.00 95.31 85 LEU A N 1
ATOM 678 C CA . LEU A 1 85 ? -3.521 -2.096 7.080 1.00 95.31 85 LEU A CA 1
ATOM 679 C C . LEU A 1 85 ? -5.028 -2.352 7.187 1.00 95.31 85 LEU A C 1
ATOM 681 O O . LEU A 1 85 ? -5.603 -2.173 8.255 1.00 95.31 85 LEU A O 1
ATOM 685 N N . ALA A 1 86 ? -5.669 -2.795 6.104 1.00 95.31 86 ALA A N 1
ATOM 686 C CA . ALA A 1 86 ? -7.100 -3.084 6.100 1.00 95.31 86 ALA A CA 1
ATOM 687 C C . ALA A 1 86 ? -7.477 -4.184 7.106 1.00 95.31 86 ALA A C 1
ATOM 689 O O . ALA A 1 86 ? -8.518 -4.089 7.752 1.00 95.31 86 ALA A O 1
ATOM 690 N N . GLU A 1 87 ? -6.639 -5.211 7.263 1.00 95.88 87 GLU A N 1
ATOM 691 C CA . GLU A 1 87 ? -6.846 -6.257 8.266 1.00 95.88 87 GLU A CA 1
ATOM 692 C C . GLU A 1 87 ? -6.800 -5.705 9.694 1.00 95.88 87 GLU A C 1
ATOM 694 O O . GLU A 1 87 ? -7.681 -6.040 10.487 1.00 95.88 87 GLU A O 1
ATOM 699 N N . GLU A 1 88 ? -5.841 -4.829 10.005 1.00 95.62 88 GLU A N 1
ATOM 700 C CA . GLU A 1 88 ? -5.733 -4.198 11.326 1.00 9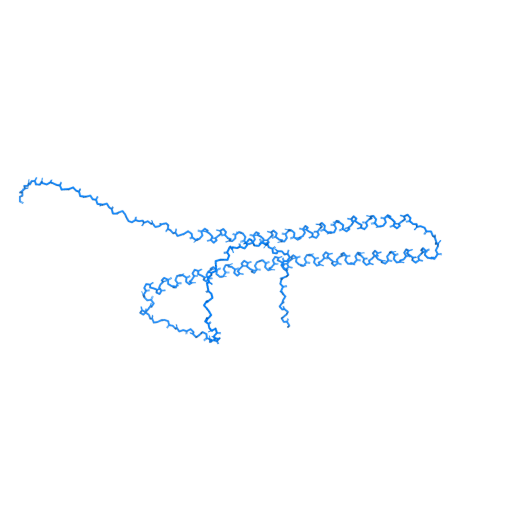5.62 88 GLU A CA 1
ATOM 701 C C . GLU A 1 88 ? -6.892 -3.237 11.608 1.00 95.62 88 GLU A C 1
ATOM 703 O O . GLU A 1 88 ? -7.531 -3.333 12.654 1.00 95.62 88 GLU A O 1
ATOM 708 N N . TYR A 1 89 ? -7.261 -2.381 10.649 1.00 94.88 89 TYR A N 1
ATOM 709 C CA . TYR A 1 89 ? -8.435 -1.515 10.798 1.00 94.88 89 TYR A CA 1
ATOM 710 C C . TYR A 1 89 ? -9.725 -2.314 10.988 1.00 94.88 89 TYR A C 1
ATOM 712 O O . TYR A 1 89 ? -10.597 -1.920 11.766 1.00 94.88 89 TYR A O 1
ATOM 720 N N . ARG A 1 90 ? -9.858 -3.460 10.312 1.00 95.81 90 ARG A N 1
ATOM 721 C CA . ARG A 1 90 ? -11.019 -4.335 10.476 1.00 95.81 90 ARG A CA 1
ATOM 722 C C . ARG A 1 90 ? -11.082 -4.923 11.888 1.00 95.81 90 ARG A C 1
ATOM 724 O O . ARG A 1 90 ? -12.166 -4.949 12.460 1.00 95.81 90 ARG A O 1
ATOM 731 N N . LYS A 1 91 ? -9.953 -5.370 12.453 1.00 94.25 91 LYS A N 1
ATOM 732 C CA . LYS A 1 91 ? -9.887 -5.850 13.847 1.00 94.25 91 LYS A CA 1
ATOM 733 C C . LYS A 1 91 ? -10.267 -4.742 14.828 1.00 94.25 91 LYS A C 1
ATOM 735 O O . LYS A 1 91 ? -11.197 -4.938 15.603 1.00 94.25 91 LYS A O 1
ATOM 740 N N . ALA A 1 92 ? -9.652 -3.567 14.695 1.00 93.06 92 ALA A N 1
ATOM 741 C CA . ALA A 1 92 ? -9.948 -2.412 15.540 1.00 93.06 92 ALA A CA 1
ATOM 742 C C . ALA A 1 92 ? -11.430 -2.013 15.475 1.00 93.06 92 ALA A C 1
ATOM 744 O O . ALA A 1 92 ? -12.034 -1.679 16.485 1.00 93.06 92 ALA A O 1
ATOM 745 N N . THR A 1 93 ? -12.060 -2.118 14.301 1.00 93.94 93 THR A N 1
ATOM 746 C CA . THR A 1 93 ? -13.500 -1.848 14.159 1.00 93.94 93 THR A CA 1
ATOM 747 C C . THR A 1 93 ? -14.351 -2.820 14.985 1.00 93.94 93 THR A C 1
ATOM 749 O O . THR A 1 93 ? -15.326 -2.398 15.602 1.00 93.94 93 THR A O 1
ATOM 752 N N . TYR A 1 94 ? -14.001 -4.111 15.021 1.00 94.19 94 TYR A N 1
ATOM 753 C CA . TYR A 1 94 ? -14.718 -5.094 15.842 1.00 94.19 94 TYR A CA 1
ATOM 754 C C . TYR A 1 94 ? -14.501 -4.876 17.341 1.00 94.19 94 TYR A C 1
ATOM 756 O O . TYR A 1 94 ? -15.444 -5.024 18.117 1.00 94.19 94 TYR A O 1
ATOM 764 N N . GLU A 1 95 ? -13.281 -4.524 17.743 1.00 90.56 95 GLU A N 1
ATOM 765 C CA . GLU A 1 95 ? -12.940 -4.228 19.138 1.00 90.56 95 GLU A CA 1
ATOM 766 C C . GLU A 1 95 ? -13.692 -2.987 19.632 1.00 90.56 95 GLU A C 1
ATOM 768 O O . GLU A 1 95 ? -14.409 -3.065 20.630 1.00 90.56 95 GLU A O 1
ATOM 773 N N . LEU A 1 96 ? -13.656 -1.893 18.865 1.00 89.94 96 LEU A N 1
ATOM 774 C CA . LEU A 1 96 ? -14.384 -0.662 19.181 1.00 89.94 96 LEU A CA 1
ATOM 775 C C . LEU A 1 96 ? -15.905 -0.867 19.215 1.00 89.94 96 LEU A C 1
ATOM 777 O O . LEU A 1 96 ? -16.586 -0.275 20.050 1.00 89.94 96 LEU A O 1
ATOM 781 N N . ASP A 1 97 ? -16.466 -1.716 18.348 1.00 92.69 97 ASP A N 1
ATOM 782 C CA . ASP A 1 97 ? -17.897 -2.046 18.400 1.00 92.69 97 ASP A CA 1
ATOM 783 C C . ASP A 1 97 ? -18.259 -2.839 19.670 1.00 92.69 97 ASP A C 1
ATOM 785 O O . ASP A 1 97 ? -19.314 -2.616 20.271 1.00 92.69 97 ASP A O 1
ATOM 789 N N . ALA A 1 98 ? -17.379 -3.736 20.123 1.00 90.00 98 ALA A N 1
ATOM 790 C CA . ALA A 1 98 ? -17.566 -4.468 21.372 1.00 90.00 98 ALA A CA 1
ATOM 791 C C . ALA A 1 98 ? -17.461 -3.547 22.599 1.00 90.00 98 ALA A C 1
ATOM 793 O O . ALA A 1 98 ? -18.297 -3.627 23.501 1.00 90.00 98 ALA A O 1
ATOM 794 N N . GLU A 1 99 ? -16.476 -2.649 22.625 1.00 87.06 99 GLU A N 1
ATOM 795 C CA . GLU A 1 99 ? -16.316 -1.645 23.682 1.00 87.06 99 GLU A CA 1
ATOM 796 C C . GLU A 1 99 ? -17.499 -0.685 23.735 1.00 87.06 99 GLU A C 1
ATOM 798 O O . GLU A 1 99 ? -18.057 -0.446 24.808 1.00 87.06 99 GLU A O 1
ATOM 803 N N . ARG A 1 100 ? -17.956 -0.209 22.573 1.00 88.81 100 ARG A N 1
ATOM 804 C CA . ARG A 1 100 ? -19.157 0.618 22.464 1.00 88.81 100 ARG A CA 1
ATOM 805 C C . ARG A 1 100 ? -20.366 -0.076 23.092 1.00 88.81 100 ARG A C 1
ATOM 807 O O . ARG A 1 100 ? -21.066 0.545 23.887 1.00 88.81 100 ARG A O 1
ATOM 814 N N . LYS A 1 101 ? -20.610 -1.3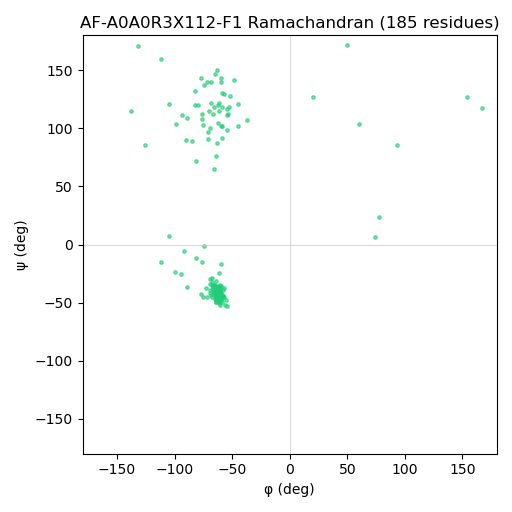53 22.776 1.00 90.81 101 LYS A N 1
ATOM 815 C CA . LYS A 1 101 ? -21.726 -2.124 23.357 1.00 90.81 101 LYS A CA 1
ATOM 816 C C . LYS A 1 101 ? -21.613 -2.250 24.876 1.00 90.81 101 LYS A C 1
ATOM 818 O O . LYS A 1 101 ? -22.603 -2.038 25.573 1.00 90.81 101 LYS A O 1
ATOM 823 N N . ARG A 1 102 ? -20.413 -2.526 25.400 1.00 85.25 102 ARG A N 1
ATOM 824 C CA . ARG A 1 102 ? -20.162 -2.573 26.854 1.00 85.25 102 ARG A CA 1
ATOM 825 C C . ARG A 1 102 ? -20.442 -1.228 27.519 1.00 85.25 102 ARG A C 1
ATOM 827 O O . ARG A 1 102 ? -21.056 -1.180 28.582 1.00 85.25 102 ARG A O 1
ATOM 834 N N . LEU A 1 103 ? -20.030 -0.134 26.883 1.00 85.25 103 LEU A N 1
ATOM 835 C CA . LEU A 1 103 ? -20.272 1.214 27.384 1.00 85.25 103 LEU A CA 1
ATOM 836 C C . LEU A 1 103 ? -21.772 1.555 27.378 1.00 85.25 103 LEU A C 1
ATOM 838 O O . LEU A 1 103 ? -22.282 2.109 28.351 1.00 85.25 103 LEU A O 1
ATOM 842 N N . GLU A 1 104 ? -22.502 1.177 26.325 1.00 88.56 104 GLU A N 1
ATOM 843 C CA . GLU A 1 104 ? -23.962 1.326 26.248 1.00 88.56 104 GLU A CA 1
ATOM 844 C C . GLU A 1 104 ? -24.686 0.538 27.359 1.00 88.56 104 GLU A C 1
ATOM 846 O O . GLU A 1 104 ? -25.619 1.058 27.980 1.00 88.56 104 GLU A O 1
ATOM 851 N N . GLU A 1 105 ? -24.254 -0.692 27.653 1.00 86.38 105 GLU A N 1
ATOM 852 C CA . GLU A 1 105 ? -24.778 -1.498 28.765 1.00 86.38 105 GLU A CA 1
ATOM 853 C C . GLU A 1 105 ? -24.483 -0.864 30.126 1.00 86.38 105 GLU A C 1
ATOM 855 O O . GLU A 1 105 ? -25.379 -0.783 30.970 1.00 86.38 105 GLU A O 1
ATOM 860 N N . PHE A 1 106 ? -23.265 -0.352 30.321 1.00 83.06 106 PHE A N 1
ATOM 861 C CA . PHE A 1 106 ? -22.884 0.361 31.537 1.00 83.06 106 PHE A CA 1
ATOM 862 C C . PHE A 1 106 ? -23.765 1.596 31.761 1.00 83.06 106 PHE A C 1
ATOM 864 O O . PHE A 1 106 ? -24.299 1.789 32.855 1.00 83.06 106 PHE A O 1
ATOM 871 N N . PHE A 1 107 ? -23.992 2.407 30.722 1.00 84.31 107 PHE A N 1
ATOM 872 C CA . PHE A 1 107 ? -24.900 3.551 30.812 1.00 84.31 107 PHE A CA 1
ATOM 873 C C . PHE A 1 107 ? -26.331 3.124 31.141 1.00 84.31 107 PHE A C 1
ATOM 875 O O . PHE A 1 107 ? -26.973 3.749 31.985 1.00 84.31 107 PHE A O 1
ATOM 882 N N . ARG A 1 108 ? -26.830 2.044 30.529 1.00 86.44 108 ARG A N 1
ATOM 883 C CA . ARG A 1 108 ? -28.172 1.515 30.812 1.00 86.44 108 ARG A CA 1
ATOM 884 C C . ARG A 1 108 ? -28.310 1.065 32.267 1.00 86.44 108 ARG A C 1
ATOM 886 O O . ARG A 1 108 ? -29.289 1.422 32.917 1.00 86.44 108 ARG A O 1
ATOM 893 N N . MET A 1 109 ? -27.322 0.332 32.779 1.00 83.06 109 MET A N 1
ATOM 894 C CA . MET A 1 109 ? -27.243 -0.078 34.183 1.00 83.06 109 MET A CA 1
ATOM 895 C C . MET A 1 109 ? -27.225 1.135 35.109 1.00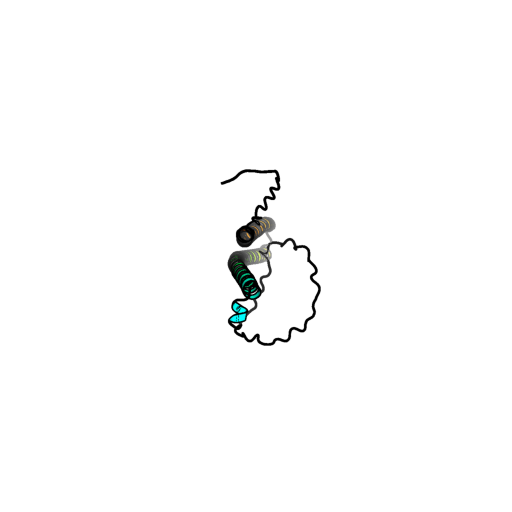 83.06 109 MET A C 1
ATOM 897 O O . MET A 1 109 ? -28.036 1.222 36.025 1.00 83.06 109 MET A O 1
ATOM 901 N N . ARG A 1 110 ? -26.367 2.120 34.831 1.00 80.94 110 ARG A N 1
ATOM 902 C CA . ARG A 1 110 ? -26.253 3.332 35.645 1.00 80.94 110 ARG A CA 1
ATOM 903 C C . ARG A 1 110 ? -27.548 4.139 35.695 1.00 80.94 110 ARG A C 1
ATOM 905 O O . ARG A 1 110 ? -27.906 4.625 36.763 1.00 80.94 110 ARG A O 1
ATOM 912 N N . MET A 1 111 ? -28.256 4.271 34.574 1.00 82.50 111 MET A N 1
ATOM 913 C CA . MET A 1 111 ? -29.571 4.924 34.549 1.00 82.50 111 MET A CA 1
ATOM 914 C C . MET A 1 111 ? -30.603 4.191 35.422 1.00 82.50 111 MET A C 1
ATOM 916 O O . MET A 1 111 ? -31.551 4.821 35.880 1.00 82.50 111 MET A O 1
ATOM 920 N N . ALA A 1 112 ? -30.413 2.892 35.677 1.00 83.75 112 ALA A N 1
ATOM 921 C CA . ALA A 1 112 ? -31.277 2.092 36.539 1.00 83.75 112 ALA A CA 1
ATOM 922 C C . ALA A 1 112 ? -30.862 2.101 38.028 1.00 83.75 112 ALA A C 1
ATOM 924 O O . ALA A 1 112 ? -31.742 2.092 38.885 1.00 83.75 112 ALA A O 1
ATOM 925 N N . THR A 1 113 ? -29.562 2.116 38.359 1.00 81.00 113 THR A N 1
ATOM 926 C CA . THR A 1 113 ? -29.054 1.967 39.746 1.00 81.00 113 THR A CA 1
ATOM 927 C C . THR A 1 113 ? -28.398 3.210 40.360 1.00 81.00 113 THR A C 1
ATOM 929 O O . THR A 1 113 ? -28.230 3.261 41.576 1.00 81.00 113 THR A O 1
ATOM 932 N N . GLY A 1 114 ? -28.032 4.228 39.575 1.00 72.56 114 GLY A N 1
ATOM 933 C CA . GLY A 1 114 ? -27.575 5.533 40.077 1.00 72.56 114 GLY A CA 1
ATOM 934 C C . GLY A 1 114 ? -26.161 5.607 40.684 1.00 72.56 114 GLY A C 1
ATOM 935 O O . GLY A 1 114 ? -25.792 6.669 41.184 1.00 72.56 114 GLY A O 1
ATOM 936 N N . GLN A 1 115 ? -25.347 4.546 40.634 1.00 69.31 115 GLN A N 1
ATOM 937 C CA . GLN A 1 115 ? -23.967 4.534 41.155 1.00 69.31 115 GLN A CA 1
ATOM 938 C C . GLN A 1 115 ? -22.896 4.419 40.047 1.00 69.31 115 GLN A C 1
ATOM 940 O O . GLN A 1 115 ? -23.180 3.957 38.946 1.00 69.31 115 GLN A O 1
ATOM 945 N N . ASP A 1 116 ? -21.662 4.817 40.398 1.00 63.75 116 ASP A N 1
ATOM 946 C CA . ASP A 1 116 ? -20.371 4.483 39.755 1.00 63.75 116 ASP A CA 1
ATOM 947 C C . ASP A 1 116 ? -19.801 5.443 38.671 1.00 63.75 116 ASP A C 1
ATOM 949 O O . ASP A 1 116 ? -19.978 5.279 37.462 1.00 63.75 116 ASP A O 1
ATOM 953 N N . THR A 1 117 ? -19.076 6.488 39.104 1.00 65.12 117 THR A N 1
ATOM 954 C CA . THR A 1 117 ? -18.317 7.419 38.232 1.00 65.12 117 THR A CA 1
ATOM 955 C C . THR A 1 117 ? -16.843 7.055 38.060 1.00 65.12 117 THR A C 1
ATOM 957 O O . THR A 1 117 ? -16.257 7.421 37.043 1.00 65.12 117 THR A O 1
ATOM 960 N N . GLY A 1 118 ? -16.241 6.340 39.017 1.00 69.50 118 GLY A N 1
ATOM 961 C CA . GLY A 1 118 ? -14.812 6.004 38.986 1.00 69.50 118 GLY A CA 1
ATOM 962 C C . GLY A 1 118 ? -14.455 5.030 37.861 1.00 69.50 118 GLY A C 1
ATOM 963 O O . GLY A 1 118 ? -13.407 5.167 37.232 1.00 69.50 118 GLY A O 1
ATOM 964 N N . HIS A 1 119 ? -15.366 4.105 37.545 1.00 71.94 119 HIS A N 1
ATOM 965 C CA . HIS A 1 119 ? -15.166 3.098 36.502 1.00 71.94 119 HIS A CA 1
ATOM 966 C C . HIS A 1 119 ? -15.075 3.701 35.086 1.00 71.94 119 HIS A C 1
ATOM 968 O O . HIS A 1 119 ? -14.266 3.263 34.275 1.00 71.94 119 HIS A O 1
ATOM 974 N N . LEU A 1 120 ? -15.835 4.767 34.797 1.00 72.19 120 LEU A N 1
ATOM 975 C CA . LEU A 1 120 ? -15.782 5.459 33.499 1.00 72.19 120 LEU A CA 1
ATOM 976 C C . LEU A 1 120 ? -14.448 6.167 33.261 1.00 72.19 120 LEU A C 1
ATOM 978 O O . LEU A 1 120 ? -13.946 6.173 32.140 1.00 72.19 120 LEU A O 1
ATOM 982 N N . GLN A 1 121 ? -13.874 6.769 34.303 1.00 76.31 121 GLN A N 1
ATOM 983 C CA . GLN A 1 121 ? -12.600 7.470 34.182 1.00 76.31 121 GLN A CA 1
ATOM 984 C C . GLN A 1 121 ? -11.439 6.492 33.948 1.00 76.31 121 GLN A C 1
ATOM 986 O O . GLN A 1 121 ? -10.528 6.808 33.187 1.00 76.31 121 GLN A O 1
ATOM 991 N N . ALA A 1 122 ? -11.505 5.292 34.537 1.00 77.62 122 ALA A N 1
ATOM 992 C CA . ALA A 1 122 ? -10.562 4.212 34.255 1.00 77.62 122 ALA A CA 1
ATOM 993 C C . ALA A 1 122 ? -10.673 3.714 32.801 1.00 77.62 122 ALA A C 1
ATOM 995 O O . ALA A 1 122 ? -9.657 3.643 32.114 1.00 77.62 122 ALA A O 1
ATOM 996 N N . LEU A 1 123 ? -11.897 3.474 32.307 1.00 74.62 123 LEU A N 1
ATOM 997 C CA . LEU A 1 123 ? -12.141 3.046 30.920 1.00 74.62 123 LEU A CA 1
ATOM 998 C C . LEU A 1 123 ? -11.645 4.073 29.887 1.00 74.62 123 LEU A C 1
ATOM 1000 O O . LEU A 1 123 ? -11.044 3.704 28.884 1.00 74.62 123 LEU A O 1
ATOM 1004 N N . LEU A 1 124 ? -11.838 5.371 30.144 1.00 78.12 124 LEU A N 1
ATOM 1005 C CA . LEU A 1 124 ? -11.314 6.444 29.286 1.00 78.12 124 LEU A CA 1
ATOM 1006 C C . LEU A 1 124 ? -9.779 6.512 29.294 1.00 78.12 124 LEU A C 1
ATOM 1008 O O . LEU A 1 124 ? -9.166 6.828 28.277 1.00 78.12 124 LEU A O 1
ATOM 1012 N N . GLY A 1 125 ? -9.140 6.237 30.434 1.00 78.44 125 GLY A N 1
ATOM 1013 C CA . GLY A 1 125 ? -7.680 6.153 30.513 1.00 78.44 125 GLY A CA 1
ATOM 1014 C C . GLY A 1 125 ? -7.122 4.985 29.694 1.00 78.44 125 GLY A C 1
ATOM 1015 O O . GLY A 1 125 ? -6.125 5.147 28.994 1.00 78.44 125 GLY A O 1
ATOM 1016 N N . GLU A 1 126 ? -7.794 3.835 29.745 1.00 82.50 126 GLU A N 1
ATOM 1017 C CA . GLU A 1 126 ? -7.439 2.632 28.986 1.00 82.50 126 GLU A CA 1
ATOM 1018 C C . GLU A 1 126 ? -7.618 2.820 27.465 1.00 82.50 126 GLU A C 1
ATOM 1020 O O . GLU A 1 126 ? -6.739 2.427 26.694 1.00 82.50 126 GLU A O 1
ATOM 1025 N N . GLU A 1 127 ? -8.680 3.507 27.023 1.00 83.19 127 GLU A N 1
ATOM 1026 C CA . GLU A 1 127 ? -8.909 3.835 25.601 1.00 83.19 127 GLU A CA 1
ATOM 1027 C C . GLU A 1 127 ? -7.775 4.684 25.010 1.00 83.19 127 GLU A C 1
ATOM 1029 O O . GLU A 1 127 ? -7.262 4.384 23.934 1.00 83.19 127 GLU A O 1
ATOM 1034 N N . ASN A 1 128 ? -7.297 5.696 25.737 1.00 80.25 128 ASN A N 1
ATOM 1035 C CA . ASN A 1 128 ? -6.218 6.548 25.233 1.00 80.25 128 ASN A CA 1
ATOM 1036 C C . ASN A 1 128 ? -4.911 5.764 25.011 1.00 80.25 128 ASN A C 1
ATOM 1038 O O . ASN A 1 128 ? -4.186 6.012 24.045 1.00 80.25 128 ASN A O 1
ATOM 1042 N N . VAL A 1 129 ? -4.603 4.807 25.894 1.00 83.44 129 VAL A N 1
ATOM 1043 C CA . VAL A 1 129 ? -3.395 3.972 25.788 1.00 83.44 129 VAL A CA 1
ATOM 1044 C C . VAL A 1 129 ? -3.522 2.972 24.639 1.00 83.44 129 VAL A C 1
ATOM 1046 O O . VAL A 1 129 ? -2.592 2.826 23.843 1.00 83.44 129 VAL A O 1
ATOM 1049 N N . THR A 1 130 ? -4.670 2.304 24.526 1.00 86.44 130 THR A N 1
ATOM 1050 C CA . THR A 1 130 ? -4.931 1.326 23.457 1.00 86.44 130 THR A CA 1
ATOM 1051 C C . THR A 1 130 ? -4.953 1.991 22.084 1.00 86.44 130 THR A C 1
ATOM 1053 O O . THR A 1 130 ? -4.332 1.484 21.146 1.00 86.44 130 THR A O 1
ATOM 1056 N N . ARG A 1 131 ? -5.552 3.181 21.974 1.00 88.31 131 ARG A N 1
ATOM 1057 C CA . ARG A 1 131 ? -5.524 3.993 20.757 1.00 88.31 131 ARG A CA 1
ATOM 1058 C C . ARG A 1 131 ? -4.107 4.380 20.347 1.00 88.31 131 ARG A C 1
ATOM 1060 O O . ARG A 1 131 ? -3.749 4.207 19.184 1.00 88.31 131 ARG A O 1
ATOM 1067 N N . ALA A 1 132 ? -3.290 4.873 21.278 1.00 90.00 132 ALA A N 1
ATOM 1068 C CA . ALA A 1 132 ? -1.906 5.239 20.979 1.00 90.00 132 ALA A CA 1
ATOM 1069 C C . ALA A 1 132 ? -1.090 4.028 20.490 1.00 90.00 132 ALA A C 1
ATOM 1071 O O . ALA A 1 132 ? -0.362 4.130 19.502 1.00 90.00 132 ALA A O 1
ATOM 1072 N N . ALA A 1 133 ? -1.265 2.865 21.126 1.00 91.56 133 ALA A N 1
ATOM 1073 C CA . ALA A 1 133 ? -0.621 1.622 20.707 1.00 91.56 133 ALA A CA 1
ATOM 1074 C C . ALA A 1 133 ? -1.075 1.174 19.304 1.00 91.56 133 ALA A C 1
ATOM 1076 O O . ALA A 1 133 ? -0.257 0.731 18.494 1.00 91.56 133 ALA A O 1
ATOM 1077 N N . PHE A 1 134 ? -2.364 1.326 18.986 1.00 93.50 134 PHE A N 1
ATOM 1078 C CA . PHE A 1 134 ? -2.894 1.049 17.652 1.00 93.50 134 PHE A CA 1
ATOM 1079 C C . PHE A 1 134 ? -2.293 1.984 16.594 1.00 93.50 134 PHE A C 1
ATOM 1081 O O . PHE A 1 134 ? -1.813 1.519 15.559 1.00 93.50 134 PHE A O 1
ATOM 1088 N N . GLU A 1 135 ? -2.263 3.293 16.855 1.00 93.88 135 GLU A N 1
ATOM 1089 C CA . GLU A 1 135 ? -1.679 4.281 15.942 1.00 93.88 135 G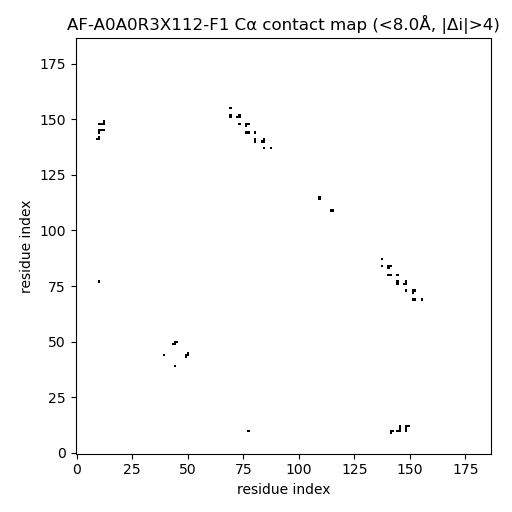LU A CA 1
ATOM 1090 C C . GLU A 1 135 ? -0.183 4.002 15.693 1.00 93.88 135 GLU A C 1
ATOM 1092 O O . GLU A 1 135 ? 0.270 4.010 14.543 1.00 93.88 135 GLU A O 1
ATOM 1097 N N . GLU A 1 136 ? 0.577 3.654 16.736 1.00 95.38 136 GLU A N 1
ATOM 1098 C CA . GLU A 1 136 ? 1.981 3.242 16.614 1.00 95.38 136 GLU A CA 1
ATOM 1099 C C . GLU A 1 136 ? 2.142 1.963 15.772 1.00 95.38 136 GLU A C 1
ATOM 1101 O O . GLU A 1 136 ? 3.048 1.858 14.929 1.00 95.38 136 GLU A O 1
ATOM 1106 N N . HIS A 1 137 ? 1.254 0.986 15.962 1.00 95.25 137 HIS A N 1
ATOM 1107 C CA . HIS A 1 137 ? 1.268 -0.261 15.206 1.00 95.25 137 HIS A CA 1
ATOM 1108 C C . HIS A 1 137 ? 1.012 -0.026 13.711 1.00 95.25 137 HIS A C 1
ATOM 1110 O O . HIS A 1 137 ? 1.773 -0.500 12.857 1.00 95.25 137 HIS A O 1
ATOM 1116 N N . ILE A 1 138 ? -0.010 0.767 13.386 1.00 95.88 138 ILE A N 1
ATOM 1117 C CA . ILE A 1 138 ? -0.340 1.169 12.015 1.00 95.88 138 ILE A CA 1
ATOM 1118 C C . ILE A 1 138 ? 0.833 1.911 11.367 1.00 95.88 138 ILE A C 1
ATOM 1120 O O . ILE A 1 138 ? 1.223 1.598 10.237 1.00 95.88 138 ILE A O 1
ATOM 1124 N N . GLU A 1 139 ? 1.460 2.837 12.090 1.00 94.56 139 GLU A N 1
ATOM 1125 C CA . GLU A 1 139 ? 2.617 3.579 11.595 1.00 94.56 139 GLU A CA 1
ATOM 1126 C C . GLU A 1 139 ? 3.832 2.666 11.361 1.00 94.56 139 GLU A C 1
ATOM 1128 O O . GLU A 1 139 ? 4.579 2.824 10.388 1.00 94.56 139 GLU A O 1
ATOM 1133 N N . THR A 1 140 ? 4.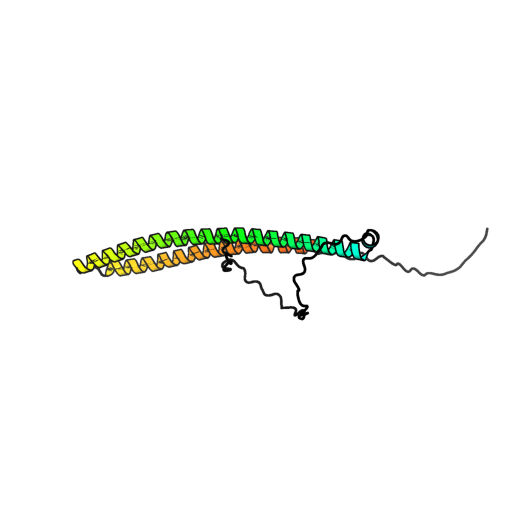009 1.644 12.198 1.00 96.06 140 THR A N 1
ATOM 1134 C CA . THR A 1 140 ? 5.045 0.619 12.019 1.00 96.06 140 THR A CA 1
ATOM 1135 C C . THR A 1 140 ? 4.830 -0.181 10.735 1.00 96.06 140 THR A C 1
ATOM 1137 O O . THR A 1 140 ? 5.785 -0.405 9.976 1.00 96.06 140 THR A O 1
ATOM 1140 N N . ILE A 1 141 ? 3.586 -0.579 10.453 1.00 95.31 141 ILE A N 1
ATOM 1141 C CA . ILE A 1 141 ? 3.214 -1.232 9.193 1.00 95.31 141 ILE A CA 1
ATOM 1142 C C . ILE A 1 141 ? 3.499 -0.287 8.023 1.00 95.31 141 ILE A C 1
ATOM 1144 O O . ILE A 1 141 ? 4.208 -0.670 7.087 1.00 95.31 141 ILE A O 1
ATOM 1148 N N . ARG A 1 142 ? 3.045 0.969 8.100 1.00 94.75 142 ARG A N 1
ATOM 1149 C CA . ARG A 1 142 ? 3.262 1.977 7.054 1.00 94.75 142 ARG A CA 1
ATOM 1150 C C . ARG A 1 142 ? 4.743 2.137 6.714 1.00 94.75 142 ARG A C 1
ATOM 1152 O O . ARG A 1 142 ? 5.137 1.961 5.559 1.00 94.75 142 ARG A O 1
ATOM 1159 N N . LYS A 1 143 ? 5.587 2.376 7.724 1.00 94.38 143 LYS A N 1
ATOM 1160 C CA . LYS A 1 143 ? 7.046 2.512 7.568 1.00 94.38 143 LYS A CA 1
ATOM 1161 C C . LYS A 1 143 ? 7.699 1.250 7.011 1.00 94.38 143 LYS A C 1
ATOM 1163 O O . LYS A 1 143 ? 8.694 1.344 6.293 1.00 94.38 143 LYS A O 1
ATOM 1168 N N . ARG A 1 144 ? 7.211 0.057 7.363 1.00 95.50 144 ARG A N 1
ATOM 1169 C CA . ARG A 1 144 ? 7.744 -1.212 6.839 1.00 95.50 144 ARG A CA 1
ATOM 1170 C C . ARG A 1 144 ? 7.530 -1.313 5.330 1.00 95.50 144 ARG A C 1
ATOM 1172 O O . ARG A 1 144 ? 8.481 -1.597 4.606 1.00 95.50 144 ARG A O 1
ATOM 1179 N N . TYR A 1 145 ? 6.311 -1.066 4.860 1.00 95.69 145 TYR A N 1
ATOM 1180 C CA . TYR A 1 145 ? 5.989 -1.169 3.436 1.00 95.69 145 TYR A CA 1
ATOM 1181 C C . TYR A 1 145 ? 6.584 -0.018 2.618 1.00 95.69 145 TYR A C 1
ATOM 1183 O O . TYR A 1 145 ? 7.130 -0.278 1.549 1.00 95.69 145 TYR A O 1
ATOM 1191 N N . ALA A 1 146 ? 6.619 1.207 3.154 1.00 93.75 146 ALA A N 1
ATOM 1192 C CA . ALA A 1 146 ? 7.321 2.329 2.524 1.00 93.75 146 ALA A CA 1
ATOM 1193 C C . ALA A 1 146 ? 8.817 2.024 2.303 1.00 93.75 146 ALA A C 1
ATOM 1195 O O . ALA A 1 146 ? 9.335 2.206 1.204 1.00 93.75 146 ALA A O 1
ATOM 1196 N N . ARG A 1 147 ? 9.503 1.448 3.303 1.00 93.69 147 ARG A N 1
ATOM 1197 C CA . ARG A 1 147 ? 10.907 1.018 3.161 1.00 93.69 147 ARG A CA 1
ATOM 1198 C C . ARG A 1 147 ? 11.102 -0.079 2.115 1.00 93.69 147 ARG A C 1
ATOM 1200 O O . ARG A 1 147 ? 12.107 -0.081 1.413 1.00 93.69 147 ARG A O 1
ATOM 1207 N N . ARG A 1 148 ? 10.155 -1.015 1.987 1.00 94.19 148 ARG A N 1
ATOM 1208 C CA . ARG A 1 148 ? 10.207 -2.055 0.944 1.00 94.19 148 ARG A CA 1
ATOM 1209 C C . ARG A 1 148 ? 10.065 -1.454 -0.456 1.00 94.19 148 ARG A C 1
ATOM 1211 O O . ARG A 1 148 ? 10.808 -1.853 -1.349 1.00 94.19 148 ARG A O 1
ATOM 1218 N N . VAL A 1 149 ? 9.159 -0.489 -0.637 1.00 92.88 149 VAL A N 1
ATOM 1219 C CA . VAL A 1 149 ? 9.026 0.266 -1.896 1.00 92.88 149 VAL A CA 1
ATOM 1220 C C . VAL A 1 149 ? 10.330 1.006 -2.199 1.00 92.88 149 VAL A C 1
ATOM 1222 O O . VAL A 1 149 ? 10.857 0.887 -3.303 1.00 92.88 149 VAL A O 1
ATOM 1225 N N . GLN A 1 150 ? 10.911 1.672 -1.200 1.00 91.00 150 GLN A N 1
ATOM 1226 C CA . GLN A 1 150 ? 12.202 2.350 -1.322 1.00 91.00 150 GLN A CA 1
ATOM 1227 C C . GLN A 1 150 ? 13.319 1.418 -1.779 1.00 91.00 150 GLN A C 1
ATOM 1229 O O . GLN A 1 150 ? 13.929 1.678 -2.815 1.00 91.00 150 GLN A O 1
ATOM 1234 N N . ALA A 1 151 ? 13.507 0.282 -1.113 1.00 89.50 151 ALA A N 1
ATOM 1235 C CA . ALA A 1 151 ? 14.518 -0.696 -1.502 1.00 89.50 151 ALA A CA 1
ATOM 1236 C C . ALA A 1 151 ? 14.330 -1.209 -2.945 1.00 89.50 151 ALA A C 1
ATOM 1238 O O . ALA A 1 151 ? 15.307 -1.355 -3.682 1.00 89.50 151 ALA A O 1
ATOM 1239 N N . ALA A 1 152 ? 13.083 -1.435 -3.377 1.00 88.06 152 ALA A N 1
ATOM 1240 C CA . ALA A 1 152 ? 12.774 -1.860 -4.744 1.00 88.06 152 ALA A CA 1
ATOM 1241 C C . ALA A 1 152 ? 13.116 -0.783 -5.789 1.00 88.06 152 ALA A C 1
ATOM 1243 O O . ALA A 1 152 ? 13.558 -1.105 -6.896 1.00 88.06 152 ALA A O 1
ATOM 1244 N N . THR A 1 153 ? 12.941 0.495 -5.442 1.00 85.31 153 THR A N 1
ATOM 1245 C CA . THR A 1 153 ? 13.299 1.619 -6.318 1.00 85.31 153 THR A CA 1
ATOM 1246 C C . THR A 1 153 ? 14.803 1.902 -6.349 1.00 85.31 153 THR A C 1
ATOM 1248 O O . THR A 1 153 ? 15.359 2.108 -7.429 1.00 85.31 153 THR A O 1
ATOM 1251 N N . GLU A 1 154 ? 15.479 1.871 -5.200 1.00 82.94 154 GLU A N 1
ATOM 1252 C CA . GLU A 1 154 ? 16.895 2.227 -5.053 1.00 82.94 154 GLU A CA 1
ATOM 1253 C C . GLU A 1 154 ? 17.827 1.142 -5.585 1.00 82.94 154 GLU A C 1
ATOM 1255 O O . GLU A 1 154 ? 18.732 1.452 -6.360 1.00 82.94 154 GLU A O 1
ATOM 1260 N N . GLY A 1 155 ? 17.565 -0.133 -5.266 1.00 69.06 155 GLY A N 1
ATOM 1261 C CA . GLY A 1 155 ? 18.407 -1.257 -5.699 1.00 69.06 155 GLY A CA 1
ATOM 1262 C C . GLY A 1 155 ? 18.531 -1.389 -7.221 1.00 69.06 155 GLY A C 1
ATOM 1263 O O . GLY A 1 155 ? 19.442 -2.034 -7.723 1.00 69.06 155 GLY A O 1
ATOM 1264 N N . ARG A 1 156 ? 17.634 -0.744 -7.974 1.00 63.91 156 ARG A N 1
ATOM 1265 C CA . ARG A 1 156 ? 17.648 -0.700 -9.440 1.00 63.91 156 ARG A CA 1
ATOM 1266 C C . ARG A 1 156 ? 18.239 0.580 -10.022 1.00 63.91 156 ARG A C 1
ATOM 1268 O O . ARG A 1 156 ? 18.706 0.542 -11.160 1.00 63.91 156 ARG A O 1
ATOM 1275 N N . GLN A 1 157 ? 18.239 1.697 -9.292 1.00 59.88 157 GLN A N 1
ATOM 1276 C CA . GLN A 1 157 ? 18.930 2.912 -9.743 1.00 59.88 157 GLN A CA 1
ATOM 1277 C C . GLN A 1 157 ? 20.448 2.692 -9.805 1.00 59.88 157 GLN A C 1
ATOM 1279 O O . GLN A 1 157 ? 21.095 3.156 -10.748 1.00 59.88 157 GLN A O 1
ATOM 1284 N N . THR A 1 158 ? 21.004 1.915 -8.875 1.00 60.00 158 THR A N 1
ATOM 1285 C CA . THR A 1 158 ? 22.408 1.478 -8.887 1.00 60.00 158 THR A CA 1
ATOM 1286 C C . THR A 1 158 ? 22.726 0.583 -10.089 1.00 60.00 158 THR A C 1
ATOM 1288 O O . THR A 1 158 ? 23.688 0.865 -10.802 1.00 60.00 158 THR A O 1
ATOM 1291 N N . ASP A 1 159 ? 21.886 -0.409 -10.406 1.00 55.69 159 ASP A N 1
ATOM 1292 C CA . ASP A 1 159 ? 22.076 -1.290 -11.578 1.00 55.69 159 ASP A CA 1
ATOM 1293 C C . ASP A 1 159 ? 22.101 -0.517 -12.911 1.00 55.69 159 ASP A C 1
ATOM 1295 O O . ASP A 1 159 ? 22.907 -0.787 -13.810 1.00 55.69 159 ASP A O 1
ATOM 1299 N N . ILE A 1 160 ? 21.207 0.467 -13.055 1.00 57.53 160 ILE A N 1
ATOM 1300 C CA . ILE A 1 160 ? 21.127 1.297 -14.262 1.00 57.53 160 ILE A CA 1
ATOM 1301 C C . ILE A 1 160 ? 22.358 2.205 -14.361 1.00 57.53 160 ILE A C 1
ATOM 1303 O O . ILE A 1 160 ? 22.927 2.318 -15.446 1.00 57.53 160 ILE A O 1
ATOM 1307 N N . SER A 1 161 ? 22.796 2.790 -13.241 1.00 55.59 161 SER A N 1
ATOM 1308 C CA . SER A 1 161 ? 23.952 3.696 -13.180 1.00 55.59 161 SER A CA 1
ATOM 1309 C C . SER A 1 161 ? 25.268 2.997 -13.544 1.00 55.59 161 SER A C 1
ATOM 1311 O O . SER A 1 161 ? 26.070 3.540 -14.305 1.00 55.59 161 SER A O 1
ATOM 1313 N N . ILE A 1 162 ? 25.457 1.751 -13.099 1.00 53.47 162 ILE A N 1
ATOM 1314 C CA . ILE A 1 162 ? 26.651 0.945 -13.415 1.00 53.47 162 ILE A CA 1
ATOM 1315 C C . ILE A 1 162 ? 26.694 0.573 -14.908 1.00 53.47 162 ILE A C 1
ATOM 1317 O O . ILE A 1 162 ? 27.762 0.522 -15.515 1.00 53.47 162 ILE A O 1
ATOM 1321 N N . THR A 1 163 ? 25.531 0.392 -15.540 1.00 50.38 163 THR A N 1
ATOM 1322 C CA . THR A 1 163 ? 25.427 0.060 -16.974 1.00 50.38 163 THR A CA 1
ATOM 1323 C C . THR A 1 163 ? 25.545 1.298 -17.883 1.00 50.38 163 THR A C 1
ATOM 1325 O O . THR A 1 163 ? 25.659 1.175 -19.104 1.00 50.38 163 THR A O 1
ATOM 1328 N N . THR A 1 164 ? 25.489 2.513 -17.323 1.00 50.22 164 THR A N 1
ATOM 1329 C CA . THR A 1 164 ? 25.535 3.774 -18.086 1.00 50.22 164 THR A CA 1
ATOM 1330 C C . THR A 1 164 ? 26.920 4.372 -18.283 1.00 50.22 164 THR A C 1
ATOM 1332 O O . THR A 1 164 ? 27.029 5.330 -19.047 1.00 50.22 164 THR A O 1
ATOM 1335 N N . SER A 1 165 ? 27.969 3.808 -17.685 1.00 36.19 165 SER A N 1
ATOM 1336 C CA . SER A 1 165 ? 29.345 4.199 -17.996 1.00 36.19 165 SER A CA 1
ATOM 1337 C C . SER A 1 165 ? 29.621 3.918 -19.480 1.00 36.19 165 SER A C 1
ATOM 1339 O O . SER A 1 165 ? 29.599 2.753 -19.890 1.00 36.19 165 SER A O 1
ATOM 1341 N N . PRO A 1 166 ? 29.873 4.933 -20.327 1.00 42.25 166 PRO A N 1
ATOM 1342 C CA . PRO A 1 166 ? 30.474 4.666 -21.625 1.00 42.25 166 PRO A CA 1
ATOM 1343 C C . PRO A 1 166 ? 31.832 3.995 -21.364 1.00 42.25 166 PRO A C 1
ATOM 1345 O O . PRO A 1 166 ? 32.508 4.399 -20.413 1.00 42.25 166 PRO A O 1
ATOM 1348 N N . PRO A 1 167 ? 32.286 3.014 -22.168 1.00 41.25 167 PRO A N 1
ATOM 1349 C CA . PRO A 1 167 ? 33.707 2.700 -22.174 1.00 41.25 167 PRO A CA 1
ATOM 1350 C C . PRO A 1 167 ? 34.433 4.012 -22.476 1.00 41.25 167 PRO A C 1
ATOM 1352 O O . PRO A 1 167 ? 34.175 4.649 -23.501 1.00 41.25 167 PRO A O 1
ATOM 1355 N N . SER A 1 168 ? 35.238 4.463 -21.515 1.00 40.16 168 SER A N 1
ATOM 1356 C CA . SER A 1 168 ? 35.997 5.699 -21.626 1.00 40.16 168 SER A CA 1
ATOM 1357 C C . SER A 1 168 ? 36.773 5.665 -22.938 1.00 40.16 168 SER A C 1
ATOM 1359 O O . SER A 1 168 ? 37.433 4.674 -23.249 1.00 40.16 168 SER A O 1
ATOM 1361 N N . SER A 1 169 ? 36.609 6.722 -23.729 1.00 43.47 169 SER A N 1
ATOM 1362 C CA . SER A 1 169 ? 37.280 6.959 -25.002 1.00 43.47 169 SER A CA 1
ATOM 1363 C C . SER A 1 169 ? 38.777 6.651 -24.895 1.00 43.47 169 SER A C 1
ATOM 1365 O O . SER A 1 169 ? 39.542 7.468 -24.389 1.00 43.47 169 SER A O 1
ATOM 1367 N N . ALA A 1 170 ? 39.204 5.491 -25.395 1.00 38.38 170 ALA A N 1
ATOM 1368 C CA . ALA A 1 170 ? 40.605 5.238 -25.689 1.00 38.38 170 ALA A CA 1
ATOM 1369 C C . ALA A 1 170 ? 40.976 6.080 -26.917 1.00 38.38 170 ALA A C 1
ATOM 1371 O O . ALA A 1 170 ? 40.678 5.718 -28.055 1.00 38.38 170 ALA A O 1
ATOM 1372 N N . SER A 1 171 ? 41.560 7.251 -26.674 1.00 41.88 171 SER A N 1
ATOM 1373 C CA . SER A 1 171 ? 42.205 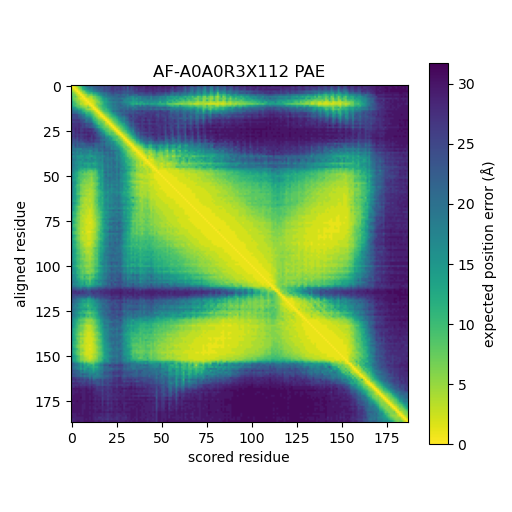8.060 -27.707 1.00 41.88 171 SER A CA 1
ATOM 1374 C C . SER A 1 171 ? 43.349 7.257 -28.351 1.00 41.88 171 SER A C 1
ATOM 1376 O O . SER A 1 171 ? 44.075 6.572 -27.627 1.00 41.88 171 SER A O 1
ATOM 1378 N N . PRO A 1 172 ? 43.557 7.321 -29.679 1.00 47.06 172 PRO A N 1
ATOM 1379 C CA . PRO A 1 172 ? 44.721 6.702 -30.305 1.00 47.06 172 PRO A CA 1
ATOM 1380 C C . PRO A 1 172 ? 45.983 7.507 -29.946 1.00 47.06 172 PRO A C 1
ATOM 1382 O O . PRO A 1 172 ? 45.923 8.741 -29.964 1.00 47.06 172 PRO A O 1
ATOM 1385 N N . PRO A 1 173 ? 47.136 6.878 -29.655 1.00 47.00 173 PRO A N 1
ATOM 1386 C CA . PRO A 1 173 ? 48.373 7.625 -29.520 1.00 47.00 173 PRO A CA 1
ATOM 1387 C C . PRO A 1 173 ? 48.862 8.011 -30.921 1.00 47.00 173 PRO A C 1
ATOM 1389 O O . PRO A 1 173 ? 49.415 7.196 -31.656 1.00 47.00 173 PRO A O 1
ATOM 1392 N N . TYR A 1 174 ? 48.650 9.270 -31.298 1.00 41.53 174 TYR A N 1
ATOM 1393 C CA . TYR A 1 174 ? 49.508 9.926 -32.278 1.00 41.53 174 TYR A CA 1
ATOM 1394 C C . TYR A 1 174 ? 50.814 10.292 -31.571 1.00 41.53 174 TYR A C 1
ATOM 1396 O O . TYR A 1 174 ? 50.839 11.223 -30.768 1.00 41.53 174 TYR A O 1
ATOM 1404 N N . SER A 1 175 ? 51.896 9.583 -31.886 1.00 43.75 175 SER A N 1
ATOM 1405 C CA . SER A 1 175 ? 53.252 10.052 -31.600 1.00 43.75 175 SER A CA 1
ATOM 1406 C C . SER A 1 175 ? 53.827 10.662 -32.872 1.00 43.75 175 SER A C 1
ATOM 1408 O O . SER A 1 175 ? 54.216 9.957 -33.801 1.00 43.75 175 SER A O 1
ATOM 1410 N N . LEU A 1 176 ? 53.851 11.993 -32.905 1.00 42.38 176 LEU A N 1
ATOM 1411 C CA . LEU A 1 176 ? 54.746 12.762 -33.758 1.00 42.38 176 LEU A CA 1
ATOM 1412 C C . LEU A 1 176 ? 56.164 12.601 -33.207 1.00 42.38 176 LEU A C 1
ATOM 1414 O O . LEU A 1 176 ? 56.458 13.094 -32.121 1.00 42.38 176 LEU A O 1
ATOM 1418 N N . SER A 1 177 ? 57.041 11.968 -33.978 1.00 35.81 177 SER A N 1
ATOM 1419 C CA . SER A 1 177 ? 58.485 12.033 -33.758 1.00 35.81 177 SER A CA 1
ATOM 1420 C C . SER A 1 177 ? 59.146 12.486 -35.051 1.00 35.81 177 SER A C 1
ATOM 1422 O O . SER A 1 177 ? 59.571 11.681 -35.874 1.00 35.81 177 SER A O 1
ATOM 1424 N N . SER A 1 178 ? 59.207 13.802 -35.229 1.00 39.69 178 SER A N 1
ATOM 1425 C CA . SER A 1 178 ? 60.156 14.433 -36.139 1.00 39.69 178 SER A CA 1
ATOM 1426 C C . SER A 1 178 ? 61.533 14.420 -35.480 1.00 39.69 178 SER A C 1
ATOM 1428 O O . SER A 1 178 ? 61.745 15.153 -34.519 1.00 39.69 178 SER A O 1
ATOM 1430 N N . GLN A 1 179 ? 62.481 13.658 -36.022 1.00 41.69 179 GLN A N 1
ATOM 1431 C CA . GLN A 1 179 ? 63.887 14.060 -36.031 1.00 41.69 179 GLN A CA 1
ATOM 1432 C C . GLN A 1 179 ? 64.494 13.732 -37.397 1.00 41.69 179 GLN A C 1
ATOM 1434 O O . GLN A 1 179 ? 64.567 12.586 -37.828 1.00 41.69 179 GLN A O 1
ATOM 1439 N N . SER A 1 180 ? 64.874 14.804 -38.084 1.00 38.66 180 SER A N 1
ATOM 1440 C CA . SER A 1 180 ? 65.764 14.828 -39.239 1.00 38.66 180 SER A CA 1
ATOM 1441 C C . SER A 1 180 ? 67.209 14.675 -38.753 1.00 38.66 180 SER A C 1
ATOM 1443 O O . SER A 1 180 ? 67.529 15.261 -37.720 1.00 38.66 180 SER A O 1
ATOM 1445 N N . SER A 1 181 ? 68.072 13.955 -39.487 1.00 38.03 181 SER A N 1
ATOM 1446 C CA . SER A 1 181 ? 69.340 14.498 -40.027 1.00 38.03 181 SER A CA 1
ATOM 1447 C C . SER A 1 181 ? 70.303 13.411 -40.570 1.00 38.03 181 SER A C 1
ATOM 1449 O O . SER A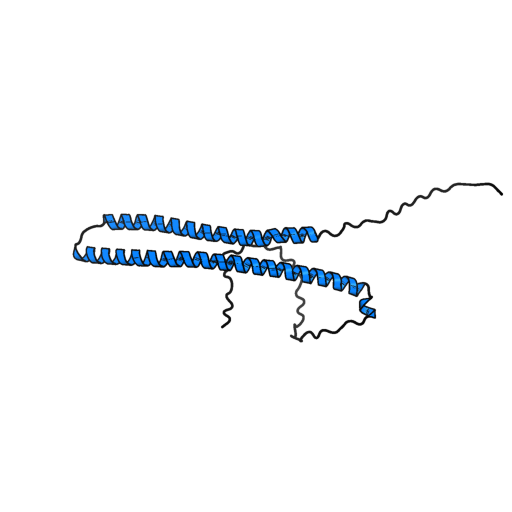 1 181 ? 70.797 12.576 -39.823 1.00 38.03 181 SER A O 1
ATOM 1451 N N . LEU A 1 182 ? 70.572 13.509 -41.884 1.00 38.53 182 LEU A N 1
ATOM 1452 C CA . LEU A 1 182 ? 71.843 13.330 -42.631 1.00 38.53 182 LEU A CA 1
ATOM 1453 C C . LEU A 1 182 ? 72.653 11.996 -42.640 1.00 38.53 182 LEU A C 1
ATOM 1455 O O . LEU A 1 182 ? 73.467 11.774 -41.758 1.00 38.53 182 LEU A O 1
ATOM 1459 N N . ARG A 1 183 ? 72.523 11.264 -43.781 1.00 37.53 183 ARG A N 1
ATOM 1460 C CA . ARG A 1 183 ? 73.534 10.754 -44.786 1.00 37.53 183 ARG A CA 1
ATOM 1461 C C . ARG A 1 183 ? 74.814 9.978 -44.343 1.00 37.53 183 ARG A C 1
ATOM 1463 O O . ARG A 1 183 ? 75.236 10.129 -43.211 1.00 37.53 183 ARG A O 1
ATOM 1470 N N . PRO A 1 184 ? 75.613 9.379 -45.274 1.00 53.16 184 PRO A N 1
ATOM 1471 C CA . PRO A 1 184 ? 75.356 8.602 -46.517 1.00 53.16 184 PRO A CA 1
ATOM 1472 C C . PRO A 1 184 ? 76.189 7.276 -46.597 1.00 53.16 184 PRO A C 1
ATOM 1474 O O . PRO A 1 184 ? 77.106 7.112 -45.809 1.00 53.16 184 PRO A O 1
ATOM 1477 N N . GLN A 1 185 ? 75.926 6.384 -47.574 1.00 36.97 185 GLN A N 1
ATOM 1478 C CA . GLN A 1 185 ? 76.884 5.696 -48.497 1.00 36.97 185 GLN A CA 1
ATOM 1479 C C . GLN A 1 185 ? 76.378 4.336 -49.031 1.00 36.97 185 GLN A C 1
ATOM 1481 O O . GLN A 1 185 ? 75.975 3.465 -48.272 1.00 36.97 185 GLN A O 1
ATOM 1486 N N . GLU A 1 186 ? 76.420 4.250 -50.364 1.00 37.44 186 GLU A N 1
ATOM 1487 C CA . GLU A 1 186 ? 76.735 3.137 -51.284 1.00 37.44 186 GLU A CA 1
ATOM 1488 C C . GLU A 1 186 ? 76.649 1.669 -50.827 1.00 37.44 186 GLU A C 1
ATOM 1490 O O . GLU A 1 186 ? 77.353 1.239 -49.915 1.00 37.44 186 GLU A O 1
ATOM 1495 N N . LEU A 1 187 ? 75.898 0.873 -51.603 1.00 37.69 187 LEU A N 1
ATOM 1496 C CA . LEU A 1 187 ? 76.424 -0.056 -52.622 1.00 37.69 187 LEU A CA 1
ATOM 1497 C C . LEU A 1 187 ? 75.337 -0.367 -53.663 1.00 37.69 187 LEU A C 1
ATOM 1499 O O . LEU A 1 187 ? 74.153 -0.444 -53.262 1.00 37.69 187 LEU A O 1
#

Solvent-accessible surface area (backbone atoms only — not comparable to full-atom values): 11715 Å² total; per-residue (Å²): 135,85,74,83,78,74,78,87,56,87,52,59,72,87,70,79,74,72,79,80,76,84,73,76,87,77,88,65,85,81,72,90,66,83,83,74,88,72,87,78,55,70,74,56,59,69,34,69,67,44,49,53,50,49,51,55,49,52,53,50,50,53,51,52,53,52,51,51,49,43,53,50,55,39,51,52,50,49,54,53,42,53,50,55,51,51,54,51,54,52,51,51,52,56,51,52,53,51,49,50,52,53,52,52,49,51,52,55,50,32,77,73,71,76,63,80,69,69,62,57,58,52,53,54,54,52,49,56,53,52,49,50,52,48,54,51,50,52,49,51,53,49,55,52,41,25,50,50,38,46,50,57,56,50,67,47,53,55,57,53,55,69,70,62,62,68,83,74,83,80,73,81,88,81,79,86,79,90,78,88,84,85,89,89,85,89,133

Secondary structure (DSSP, 8-state):
---------TT---------------------------PPPHHHHTSHHHHHHHHHHHHHHHHHHHHHHHHHHHHHHHHHHHHHHHHHHHHHHHHHHHHHHHHHHHHHHHHHH---SHHHHHHHHHHHHHHHHHHHHHHHHHHHHHHHHHHHHHHHHHHHHHHT-PPP-------------------